Protein AF-A0AAW1XJV7-F1 (afdb_monomer_lite)

InterPro domains:
  IPR001353 Proteasome, subunit alpha/beta [PF00227] (10-208)
  IPR023333 Proteasome B-type subunit [PTHR32194] (48-214)
  IPR029055 Nucleophile aminohydrolases, N-terminal [G3DSA:3.60.20.10] (11-238)
  IPR029055 Nucleophile aminohydrolases, N-terminal [SSF56235] (8-215)

Secondary structure (DSSP, 8-state):
----EEEEE--EEEEEE-SSTTSS-EEEEEE--EEEEEE-TT--EEEEEEESS---EEEEETTTTEEEE-EE-HHHHHHHHHHHHHH--SSHHHHHHHHHHHHHHHHHHTTTSGGGGS-EEEEEEEEETTTEEEEEEEEEETTEEEEESS-SSEEEETTHHHHHHHHHHS--GGG--HHHHHHHHHHHHHHHHTT-TT--SEEEEEEEETTEEEEEEEEHHHHHHHH--TT-TTGGGEEEEEEEGGG----SHHHHHHHHHHH-TTGGGS----EEEEEEEETTEEEEEEE-SSHHHHHHHHH-STTTTS-----GGGGGGTTT-TTEEEPSS-TTEEEEE--HHHHHHHHTSPBPP----

Sequence (361 aa):
MMKLQQSLSGTTTIGFPFGQGNRQGIMLGVDARISNSYMDEDKNLYEEIKSDEEVKIFQLCSNPHIYCTLTGDVEEWHKMYKYMLQQAPKSVGEAFDVADNYLTAFRTNNRMSSRIEKAFGMLIAGYQKEKGFEILGISLERKNIIGSKLDRIKALGSGNSYTQRILLAGQNLDEMTQETAADLIFKALLRACLRDVYSGGNLTVIHIHEDGCILATYHVLEVYNKFYDPMDASERKTLFMLYSTNAGPIYGNNAVQTLISDVWPRVNGLGLTPFNHLIAKKACFYIHYIVFTTEQAATRAYVDVPTKNSNPHFPQSLAGIRSFLTNCVRESTRDHVYIGRSSKGLLEGLCNLENAPNLKY

pLDDT: mean 84.71, std 12.41, range [33.09, 97.81]

Structure (mmCIF, N/CA/C/O backbone):
data_AF-A0AAW1XJV7-F1
#
_entry.id   AF-A0AAW1XJV7-F1
#
loop_
_atom_site.group_PDB
_atom_site.id
_atom_site.type_symbol
_atom_site.label_atom_id
_atom_site.label_alt_id
_atom_site.label_comp_id
_atom_site.label_asym_id
_atom_site.label_entity_id
_atom_site.label_seq_id
_atom_site.pdbx_PDB_ins_code
_atom_site.Cartn_x
_atom_site.Cartn_y
_atom_site.Cartn_z
_atom_site.occupancy
_atom_site.B_iso_or_equiv
_atom_site.auth_seq_id
_atom_site.auth_comp_id
_atom_site.auth_asym_id
_atom_site.auth_atom_id
_atom_site.pdbx_PDB_model_num
ATOM 1 N N . MET A 1 1 ? 26.599 -14.043 6.815 1.00 51.22 1 MET A N 1
ATOM 2 C CA . MET A 1 1 ? 26.535 -12.594 7.081 1.00 51.22 1 MET A CA 1
ATOM 3 C C . MET A 1 1 ? 25.639 -12.388 8.291 1.00 51.22 1 MET A C 1
ATOM 5 O O . MET A 1 1 ? 24.481 -12.794 8.228 1.00 51.22 1 MET A O 1
ATOM 9 N N . MET A 1 2 ? 26.172 -11.898 9.411 1.00 45.66 2 MET A N 1
ATOM 10 C CA . MET A 1 2 ? 25.400 -11.704 10.642 1.00 45.66 2 MET A CA 1
ATOM 11 C C . MET A 1 2 ? 24.601 -10.391 10.548 1.00 45.66 2 MET A C 1
ATOM 13 O O . MET A 1 2 ? 25.161 -9.354 10.206 1.00 45.66 2 MET A O 1
ATOM 17 N N . LYS A 1 3 ? 23.283 -10.426 10.796 1.00 59.66 3 LYS A N 1
ATOM 18 C CA . LYS A 1 3 ? 22.411 -9.233 10.765 1.00 59.66 3 LYS A CA 1
ATOM 19 C C . LYS A 1 3 ? 22.435 -8.568 12.150 1.00 59.66 3 LYS A C 1
ATOM 21 O O . LYS A 1 3 ? 22.010 -9.194 13.117 1.00 59.66 3 LYS A O 1
ATOM 26 N N . LEU A 1 4 ? 22.936 -7.334 12.261 1.00 49.12 4 LEU A N 1
ATOM 27 C CA . LEU A 1 4 ? 23.177 -6.672 13.560 1.00 49.12 4 LEU A CA 1
ATOM 28 C C . LEU A 1 4 ? 21.973 -5.883 14.102 1.00 49.12 4 LEU A C 1
ATOM 30 O O . LEU A 1 4 ? 21.835 -5.719 15.312 1.00 49.12 4 LEU A O 1
ATOM 34 N N . GLN A 1 5 ? 21.085 -5.403 13.231 1.00 58.50 5 GLN A N 1
ATOM 35 C CA . GLN A 1 5 ? 19.874 -4.674 13.612 1.00 58.50 5 GLN A CA 1
ATOM 36 C C . GLN A 1 5 ? 18.807 -4.914 12.554 1.00 58.50 5 GLN A C 1
ATOM 38 O O . GLN A 1 5 ? 19.119 -4.804 11.377 1.00 58.50 5 GLN A O 1
ATOM 43 N N . GLN A 1 6 ? 17.580 -5.243 12.957 1.00 55.91 6 GLN A N 1
ATOM 44 C CA . GLN A 1 6 ? 16.486 -5.568 12.044 1.00 55.91 6 GLN A CA 1
ATOM 45 C C . GLN A 1 6 ? 15.256 -4.716 12.370 1.00 55.91 6 GLN A C 1
ATOM 47 O O . GLN A 1 6 ? 14.854 -4.608 13.530 1.00 55.91 6 GLN A O 1
ATOM 52 N N . SER A 1 7 ? 14.661 -4.111 11.347 1.00 64.81 7 SER A N 1
ATOM 53 C CA . SER A 1 7 ? 13.410 -3.365 11.452 1.00 64.81 7 SER A CA 1
ATOM 54 C C . SER A 1 7 ? 12.462 -3.827 10.359 1.00 64.81 7 SER A C 1
ATOM 56 O O . SER A 1 7 ? 12.819 -3.791 9.185 1.00 64.81 7 SER A O 1
ATOM 58 N N . LEU A 1 8 ? 11.254 -4.236 10.745 1.00 65.88 8 LEU A N 1
ATOM 59 C CA . LEU A 1 8 ? 10.178 -4.495 9.797 1.00 65.88 8 LEU A CA 1
ATOM 60 C C . LEU A 1 8 ? 9.341 -3.226 9.678 1.00 65.88 8 LEU A C 1
ATOM 62 O O . LEU A 1 8 ? 8.826 -2.743 10.683 1.00 65.88 8 LEU A O 1
ATOM 66 N N . SER A 1 9 ? 9.260 -2.659 8.482 1.00 67.31 9 SER A N 1
ATOM 67 C CA . SER A 1 9 ? 8.579 -1.390 8.235 1.00 67.31 9 SER A CA 1
ATOM 68 C C . SER A 1 9 ? 7.936 -1.366 6.851 1.00 67.31 9 SER A C 1
ATOM 70 O O . SER A 1 9 ? 8.149 -2.251 6.019 1.00 67.31 9 SER A O 1
ATOM 72 N N . GLY A 1 10 ? 7.129 -0.335 6.616 1.00 65.44 10 GLY A N 1
ATOM 73 C CA . GLY A 1 10 ? 6.437 -0.131 5.353 1.00 65.44 10 GLY A CA 1
ATOM 74 C C . GLY A 1 10 ? 4.971 -0.424 5.462 1.00 65.44 10 GLY A C 1
ATOM 75 O O . GLY A 1 10 ? 4.576 -1.567 5.669 1.00 65.44 10 GLY A O 1
ATOM 76 N N . THR A 1 11 ? 4.164 0.628 5.419 1.00 84.62 11 THR A N 1
ATOM 77 C CA . THR A 1 11 ? 2.713 0.509 5.385 1.00 84.62 11 THR A CA 1
ATOM 78 C C . THR A 1 11 ? 2.112 1.837 4.968 1.00 84.62 11 THR A C 1
ATOM 80 O O . THR A 1 11 ? 2.513 2.892 5.463 1.00 84.62 11 THR A O 1
ATOM 83 N N . THR A 1 12 ? 1.080 1.772 4.144 1.00 92.44 12 THR A N 1
ATOM 84 C CA . THR A 1 12 ? 0.121 2.853 3.968 1.00 92.44 12 THR A CA 1
ATOM 85 C C . THR A 1 12 ? -1.229 2.384 4.472 1.00 92.44 12 THR A C 1
ATOM 87 O O . THR A 1 12 ? -1.785 1.421 3.952 1.00 92.44 12 THR A O 1
ATOM 90 N N . THR A 1 13 ? -1.774 3.085 5.465 1.00 94.62 13 THR A N 1
ATOM 91 C CA . THR A 1 13 ? -3.173 2.921 5.877 1.00 94.62 13 THR A CA 1
ATOM 92 C C . THR A 1 13 ? -3.905 4.239 5.727 1.00 94.62 13 THR A C 1
ATOM 94 O O . THR A 1 13 ? -3.329 5.302 5.969 1.00 94.62 13 THR A O 1
ATOM 97 N N . ILE A 1 14 ? -5.166 4.170 5.329 1.00 95.38 14 ILE A N 1
ATOM 98 C CA . ILE A 1 14 ? -5.997 5.332 5.044 1.00 95.38 14 ILE A CA 1
ATOM 99 C C . ILE A 1 14 ? -7.451 5.030 5.383 1.00 95.38 14 ILE A C 1
ATOM 101 O O . ILE A 1 14 ? -7.895 3.890 5.271 1.00 95.38 14 ILE A O 1
ATOM 105 N N . GLY A 1 15 ? -8.202 6.052 5.772 1.00 94.38 15 GLY A N 1
ATOM 106 C CA . GLY A 1 15 ? -9.636 5.939 5.922 1.00 94.38 15 GLY A CA 1
ATOM 107 C C . GLY A 1 15 ? -10.364 7.269 5.973 1.00 94.38 15 GLY A C 1
ATOM 108 O O . GLY A 1 15 ? -9.792 8.292 6.352 1.00 94.38 15 GLY A O 1
ATOM 109 N N . PHE A 1 16 ? -11.631 7.246 5.577 1.00 93.00 16 PHE A N 1
ATOM 110 C CA . PHE A 1 16 ? -12.512 8.409 5.610 1.00 93.00 16 PHE A CA 1
ATOM 111 C C . PHE A 1 16 ? -13.988 7.981 5.640 1.00 93.00 16 PHE A C 1
ATOM 113 O O . PHE A 1 16 ? -14.341 6.963 5.033 1.00 93.00 16 PHE A O 1
ATOM 120 N N . PRO A 1 17 ? -14.859 8.738 6.329 1.00 92.50 17 PRO A N 1
ATOM 121 C CA . PRO A 1 17 ? -16.300 8.609 6.175 1.00 92.50 17 PRO A CA 1
ATOM 122 C C . PRO A 1 17 ? -16.733 9.246 4.850 1.00 92.50 17 PRO A C 1
ATOM 124 O O . PRO A 1 17 ? -16.101 10.201 4.388 1.00 92.50 17 PRO A O 1
ATOM 127 N N . PHE A 1 18 ? -17.823 8.766 4.264 1.00 91.56 18 PHE A N 1
ATOM 128 C CA . PHE A 1 18 ? -18.394 9.344 3.049 1.00 91.56 18 PHE A CA 1
ATOM 129 C C . PHE A 1 18 ? -19.923 9.422 3.129 1.00 91.56 18 PHE A C 1
ATOM 131 O O . PHE A 1 18 ? -20.536 8.714 3.916 1.00 91.56 18 PHE A O 1
ATOM 138 N N . GLY A 1 19 ? -20.508 10.303 2.321 1.00 87.00 19 GLY A N 1
ATOM 139 C CA . GLY A 1 19 ? -21.936 10.508 2.108 1.00 87.00 19 GLY A CA 1
ATOM 140 C C . GLY A 1 19 ? -22.745 11.323 3.114 1.00 87.00 19 GLY A C 1
ATOM 141 O O . GLY A 1 19 ? -22.238 11.768 4.142 1.00 87.00 19 GLY A O 1
ATOM 142 N N . GLN A 1 20 ? -24.024 11.556 2.777 1.00 68.88 20 GLN A N 1
ATOM 143 C CA . GLN A 1 20 ? -24.899 12.487 3.499 1.00 68.88 20 GLN A CA 1
ATOM 144 C C . GLN A 1 20 ? -25.609 11.821 4.686 1.00 68.88 20 GLN A C 1
ATOM 146 O O . GLN A 1 20 ? -26.376 10.867 4.537 1.00 68.88 20 GLN A O 1
ATOM 151 N N . GLY A 1 21 ? -25.444 12.406 5.876 1.00 60.25 21 GLY A N 1
ATOM 152 C CA . GLY A 1 21 ? -26.079 11.933 7.112 1.00 60.25 21 GLY A CA 1
ATOM 153 C C . GLY A 1 21 ? -25.562 10.561 7.569 1.00 60.25 21 GLY A C 1
ATOM 154 O O . GLY A 1 21 ? -24.522 10.096 7.123 1.00 60.25 21 GLY A O 1
ATOM 155 N N . ASN A 1 22 ? -26.303 9.869 8.444 1.00 51.38 22 ASN A N 1
ATOM 156 C CA . ASN A 1 22 ? -25.971 8.507 8.915 1.00 51.38 22 ASN A CA 1
ATOM 157 C C . ASN A 1 22 ? -26.094 7.417 7.826 1.00 51.38 22 ASN A C 1
ATOM 159 O O . ASN A 1 22 ? -26.234 6.238 8.142 1.00 51.38 22 ASN A O 1
ATOM 163 N N . ARG A 1 23 ? -26.096 7.788 6.544 1.00 64.56 23 ARG A N 1
ATOM 164 C CA . ARG A 1 23 ? -26.235 6.872 5.415 1.00 64.56 23 ARG A CA 1
ATOM 165 C C . ARG A 1 23 ? -25.159 7.148 4.388 1.00 64.56 23 ARG A C 1
ATOM 167 O O . ARG A 1 23 ? -25.441 7.701 3.332 1.00 64.56 23 ARG A O 1
ATOM 174 N N . GLN A 1 24 ? -23.953 6.719 4.745 1.00 75.06 24 GLN A N 1
ATOM 175 C CA . GLN A 1 24 ? -22.890 6.164 3.903 1.00 75.06 24 GLN A CA 1
ATOM 176 C C . GLN A 1 24 ? -21.652 6.007 4.799 1.00 75.06 24 GLN A C 1
ATOM 178 O O . GLN A 1 24 ? -21.483 6.695 5.804 1.00 75.06 24 GLN A O 1
ATOM 183 N N . GLY A 1 25 ? -20.913 4.941 4.539 1.00 92.62 25 GLY A N 1
ATOM 184 C CA . GLY A 1 25 ? -20.099 4.285 5.541 1.00 92.62 25 GLY A CA 1
ATOM 185 C C . GLY A 1 25 ? -18.728 4.905 5.773 1.00 92.62 25 GLY A C 1
ATOM 186 O O . GLY A 1 25 ? -18.474 6.089 5.556 1.00 92.62 25 GLY A O 1
ATOM 187 N N . ILE A 1 26 ? -17.800 4.049 6.185 1.00 95.12 26 ILE A N 1
ATOM 188 C CA . ILE A 1 26 ? -16.375 4.372 6.255 1.00 95.12 26 ILE A CA 1
ATOM 189 C C . ILE A 1 26 ? -15.640 3.481 5.268 1.00 95.12 26 ILE A C 1
ATOM 191 O O . ILE A 1 26 ? -15.817 2.263 5.279 1.00 95.12 26 ILE A O 1
ATOM 195 N N . MET A 1 27 ? -14.784 4.080 4.448 1.00 95.88 27 MET A N 1
ATOM 196 C CA . MET A 1 27 ? -13.777 3.333 3.706 1.00 95.88 27 MET A CA 1
ATOM 197 C C . MET A 1 27 ? -12.508 3.262 4.555 1.00 95.88 27 MET A C 1
ATOM 199 O O . MET A 1 27 ? -12.004 4.300 4.981 1.00 95.88 27 MET A O 1
ATOM 203 N N . LEU A 1 28 ? -11.987 2.058 4.795 1.00 97.00 28 LEU A N 1
ATOM 204 C CA . LEU A 1 28 ? -10.624 1.835 5.286 1.00 97.00 28 LEU A CA 1
ATOM 205 C C . LEU A 1 28 ? -9.828 1.092 4.218 1.00 97.00 28 LEU A C 1
ATOM 207 O O . LEU A 1 28 ? -10.348 0.189 3.574 1.00 97.00 28 LEU A O 1
ATOM 211 N N . GLY A 1 29 ? -8.563 1.449 4.049 1.00 97.25 29 GLY A N 1
ATOM 212 C CA . GLY A 1 29 ? -7.700 0.906 3.014 1.00 97.25 29 GLY A CA 1
ATOM 213 C C . GLY A 1 29 ? -6.285 0.704 3.523 1.00 97.25 29 GLY A C 1
ATOM 214 O O . GLY A 1 29 ? -5.765 1.541 4.264 1.00 97.25 29 GLY A O 1
ATOM 215 N N . VAL A 1 30 ? -5.664 -0.400 3.119 1.00 97.19 30 VAL A N 1
ATOM 216 C CA . VAL A 1 30 ? -4.275 -0.734 3.446 1.00 97.19 30 VAL A CA 1
ATOM 217 C C . VAL A 1 30 ? -3.554 -1.329 2.242 1.00 97.19 30 VAL A C 1
ATOM 219 O O . VAL A 1 30 ? -4.171 -1.981 1.396 1.00 97.1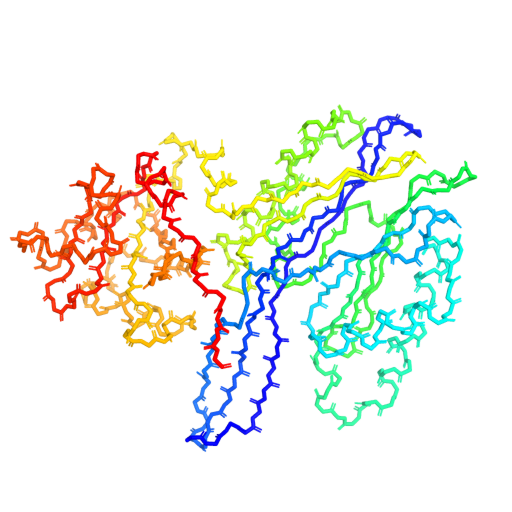9 30 VAL A O 1
ATOM 222 N N . ASP A 1 31 ? -2.242 -1.133 2.188 1.00 96.06 31 ASP A N 1
ATOM 223 C CA . ASP A 1 31 ? -1.348 -1.977 1.396 1.00 96.06 31 ASP A CA 1
ATOM 224 C C . ASP A 1 31 ? -0.952 -3.247 2.184 1.00 96.06 31 ASP A C 1
ATOM 226 O O . ASP A 1 31 ? -1.236 -3.362 3.378 1.00 96.06 31 ASP A O 1
ATOM 230 N N . ALA A 1 32 ? -0.251 -4.182 1.545 1.00 93.56 32 ALA A N 1
ATOM 231 C CA . ALA A 1 32 ? 0.121 -5.467 2.141 1.00 93.56 32 ALA A CA 1
ATOM 232 C C . ALA A 1 32 ? 1.640 -5.671 2.269 1.00 93.56 32 ALA A C 1
ATOM 234 O O . ALA A 1 32 ? 2.084 -6.687 2.808 1.00 93.56 32 ALA A O 1
ATOM 235 N N . ARG A 1 33 ? 2.457 -4.719 1.800 1.00 91.56 33 ARG A N 1
ATOM 236 C CA . ARG A 1 33 ? 3.912 -4.870 1.806 1.00 91.56 33 ARG A CA 1
ATOM 237 C C . ARG A 1 33 ? 4.471 -4.829 3.219 1.00 91.56 33 ARG A C 1
ATOM 239 O O . ARG A 1 33 ? 4.117 -3.955 4.004 1.00 91.56 33 ARG A O 1
ATOM 246 N N . ILE A 1 34 ? 5.391 -5.740 3.512 1.00 88.81 34 ILE A N 1
ATOM 247 C CA . ILE A 1 34 ? 6.275 -5.710 4.674 1.00 88.81 34 ILE A CA 1
ATOM 248 C C . ILE A 1 34 ? 7.702 -5.728 4.160 1.00 88.81 34 ILE A C 1
ATOM 250 O O . ILE A 1 34 ? 8.128 -6.673 3.491 1.00 88.81 34 ILE A O 1
ATOM 254 N N . SER A 1 35 ? 8.449 -4.689 4.508 1.00 85.44 35 SER A N 1
ATOM 255 C CA . SER A 1 35 ? 9.870 -4.582 4.206 1.00 85.44 35 SER A CA 1
ATOM 256 C C . SER A 1 35 ? 10.682 -4.915 5.439 1.00 85.44 35 SER A C 1
ATOM 258 O O . SER A 1 35 ? 10.254 -4.675 6.565 1.00 85.44 35 SER A O 1
ATOM 260 N N . ASN A 1 36 ? 11.868 -5.453 5.222 1.00 83.31 36 ASN A N 1
ATOM 261 C CA . ASN A 1 36 ? 12.846 -5.708 6.251 1.00 83.31 36 ASN A CA 1
ATOM 262 C C . ASN A 1 36 ? 14.105 -4.902 5.953 1.00 83.31 36 ASN A C 1
ATOM 264 O O . ASN A 1 36 ? 14.714 -5.090 4.904 1.00 83.31 36 ASN A O 1
ATOM 268 N N . SER A 1 37 ? 14.503 -4.046 6.885 1.00 79.56 37 SER A N 1
ATOM 269 C CA . SER A 1 37 ? 15.748 -3.287 6.807 1.00 79.56 37 SER A CA 1
ATOM 270 C C . SER A 1 37 ? 16.724 -3.823 7.846 1.00 79.56 37 SER A C 1
ATOM 272 O O . SER A 1 37 ? 16.363 -3.958 9.020 1.00 79.56 37 SER A O 1
ATOM 274 N N . TYR A 1 38 ? 17.954 -4.132 7.434 1.00 78.38 38 TYR A N 1
ATOM 275 C CA . TYR A 1 38 ? 18.999 -4.578 8.348 1.00 78.38 38 TYR A CA 1
ATOM 276 C C . TYR A 1 38 ? 20.384 -4.042 8.003 1.00 78.38 38 TYR A C 1
ATOM 278 O O . TYR A 1 38 ? 20.674 -3.754 6.847 1.00 78.38 38 TYR A O 1
ATOM 286 N N . MET A 1 39 ? 21.245 -3.922 9.014 1.00 80.12 39 MET A N 1
ATOM 287 C CA . MET A 1 39 ? 22.661 -3.596 8.820 1.00 80.12 39 MET A CA 1
ATOM 288 C C . MET A 1 39 ? 23.533 -4.848 8.911 1.00 80.12 39 MET A C 1
ATOM 290 O O . MET A 1 39 ? 23.292 -5.708 9.770 1.00 80.12 39 MET A O 1
ATOM 294 N N . ASP A 1 40 ? 24.532 -4.939 8.036 1.00 79.25 40 ASP A N 1
ATOM 295 C CA . ASP A 1 40 ? 25.619 -5.914 8.159 1.00 79.25 40 ASP A CA 1
ATOM 296 C C . ASP A 1 40 ? 26.721 -5.437 9.125 1.00 79.25 40 ASP A C 1
ATOM 298 O O . ASP A 1 40 ? 26.646 -4.354 9.713 1.00 79.25 40 ASP A O 1
ATOM 302 N N . GLU A 1 41 ? 27.743 -6.275 9.303 1.00 82.12 41 GLU A N 1
ATOM 303 C CA . GLU A 1 41 ? 28.925 -6.004 10.135 1.00 82.12 41 GLU A CA 1
ATOM 304 C C . GLU A 1 41 ? 29.714 -4.767 9.674 1.00 82.12 41 GLU A C 1
ATOM 306 O O . GLU A 1 41 ? 30.265 -4.040 10.504 1.00 82.12 41 GLU A O 1
ATOM 311 N N . ASP A 1 42 ? 29.677 -4.471 8.375 1.00 82.88 42 ASP A N 1
ATOM 312 C CA . ASP A 1 42 ? 30.325 -3.322 7.741 1.00 82.88 42 ASP A CA 1
ATOM 313 C C . ASP A 1 42 ? 29.456 -2.048 7.781 1.00 82.88 42 ASP A C 1
ATOM 315 O O . ASP A 1 42 ? 29.838 -1.007 7.245 1.00 82.88 42 ASP A O 1
ATOM 319 N N . LYS A 1 43 ? 28.301 -2.100 8.464 1.00 79.31 43 LYS A N 1
ATOM 320 C CA . LYS A 1 43 ? 27.303 -1.020 8.584 1.00 79.31 43 LYS A CA 1
ATOM 321 C C . LYS A 1 43 ? 26.650 -0.620 7.259 1.00 79.31 43 LYS A C 1
ATOM 323 O O . LYS A 1 43 ? 26.093 0.475 7.154 1.00 79.31 43 LYS A O 1
ATOM 328 N N . ASN A 1 44 ? 26.659 -1.500 6.266 1.00 78.94 44 ASN A N 1
ATOM 329 C CA . ASN A 1 44 ? 25.866 -1.317 5.062 1.00 78.94 44 ASN A CA 1
ATOM 330 C C . ASN A 1 44 ? 24.401 -1.640 5.366 1.00 78.94 44 ASN A C 1
ATOM 332 O O . ASN A 1 44 ? 24.086 -2.662 5.980 1.00 78.94 44 ASN A O 1
ATOM 336 N N . LEU A 1 45 ? 23.500 -0.761 4.927 1.00 77.25 45 LEU A N 1
ATOM 337 C CA . LEU A 1 45 ? 22.058 -0.952 5.041 1.00 77.25 45 LEU A CA 1
ATOM 338 C C . LEU A 1 45 ? 21.549 -1.799 3.871 1.00 77.25 45 LEU A C 1
ATOM 340 O O . LEU A 1 45 ? 21.713 -1.424 2.711 1.00 77.25 45 LEU A O 1
ATOM 344 N N . TYR A 1 46 ? 20.864 -2.889 4.191 1.00 76.19 46 TYR A N 1
ATOM 345 C CA . TYR A 1 46 ? 20.139 -3.725 3.244 1.00 76.19 46 TYR A CA 1
ATOM 346 C C . TYR A 1 46 ? 18.652 -3.622 3.506 1.00 76.19 46 TYR A C 1
ATOM 348 O O . TYR A 1 46 ? 18.209 -3.544 4.652 1.00 76.19 46 TYR A O 1
ATOM 356 N N . GLU A 1 47 ? 17.887 -3.666 2.427 1.00 78.00 47 GLU A N 1
ATOM 357 C CA . GLU A 1 47 ? 16.435 -3.643 2.460 1.00 78.00 47 GLU A CA 1
ATOM 358 C C . GLU A 1 47 ? 15.924 -4.761 1.559 1.00 78.00 47 GLU A C 1
ATOM 360 O O . GLU A 1 47 ? 16.369 -4.905 0.420 1.00 78.00 47 GLU A O 1
ATOM 365 N N . GLU A 1 48 ? 14.981 -5.546 2.059 1.00 78.56 48 GLU A N 1
ATOM 366 C CA . GLU A 1 48 ? 14.354 -6.643 1.327 1.00 78.56 48 GLU A CA 1
ATOM 367 C C . GLU A 1 48 ? 12.842 -6.644 1.561 1.00 78.56 48 GLU A C 1
ATOM 369 O O . GLU A 1 48 ? 12.362 -6.219 2.612 1.00 78.56 48 GLU A O 1
ATOM 374 N N . ILE A 1 49 ? 12.075 -7.148 0.596 1.00 82.69 49 ILE A N 1
ATOM 375 C CA . ILE A 1 49 ? 10.655 -7.427 0.823 1.00 82.69 49 ILE A CA 1
ATOM 376 C C . ILE A 1 49 ? 10.554 -8.755 1.543 1.00 82.69 49 ILE A C 1
ATOM 378 O O . ILE A 1 49 ? 11.074 -9.766 1.070 1.00 82.69 49 ILE A O 1
ATOM 382 N N . LYS A 1 50 ? 9.834 -8.751 2.659 1.00 83.75 50 LYS A N 1
ATOM 383 C CA . LYS A 1 50 ? 9.489 -9.958 3.400 1.00 83.75 50 LYS A CA 1
ATOM 384 C C . LYS A 1 50 ? 8.138 -10.524 2.968 1.00 83.75 50 LYS A C 1
ATOM 386 O O . LYS A 1 50 ? 7.999 -11.737 2.875 1.00 83.75 50 LYS A O 1
ATOM 391 N N . SER A 1 51 ? 7.159 -9.662 2.703 1.00 86.25 51 SER A N 1
ATOM 392 C CA . SER A 1 51 ? 5.813 -10.052 2.268 1.00 86.25 51 SER A CA 1
ATOM 393 C C . SER A 1 51 ? 5.192 -8.958 1.399 1.00 86.25 51 SER A C 1
ATOM 395 O O . SER A 1 51 ? 5.482 -7.785 1.612 1.00 86.25 51 SER A O 1
ATOM 397 N N . ASP A 1 52 ? 4.344 -9.342 0.446 1.00 88.25 52 ASP A N 1
ATOM 398 C CA . ASP A 1 52 ? 3.463 -8.455 -0.340 1.00 88.25 52 ASP A CA 1
ATOM 399 C C . ASP A 1 52 ? 1.974 -8.845 -0.149 1.00 88.25 52 ASP A C 1
ATOM 401 O O . ASP A 1 52 ? 1.095 -8.365 -0.867 1.00 88.25 52 ASP A O 1
ATOM 405 N N . GLU A 1 53 ? 1.680 -9.723 0.818 1.00 89.56 53 GLU A N 1
ATOM 406 C CA . GLU A 1 53 ? 0.349 -10.306 1.059 1.00 89.56 53 GLU A CA 1
ATOM 407 C C . GLU A 1 53 ? -0.093 -10.185 2.532 1.00 89.56 53 GLU A C 1
ATOM 409 O O . GLU A 1 53 ? -1.049 -10.834 2.953 1.00 89.56 53 GLU A O 1
ATOM 414 N N . GLU A 1 54 ? 0.593 -9.366 3.336 1.00 91.44 54 GLU A N 1
ATOM 415 C CA . GLU A 1 54 ? 0.294 -9.233 4.762 1.00 91.44 54 GLU A CA 1
ATOM 416 C C . GLU A 1 54 ? -1.095 -8.631 5.013 1.00 91.44 54 GLU A C 1
ATOM 418 O O . GLU A 1 54 ? -1.482 -7.617 4.425 1.00 91.44 54 GLU A O 1
ATOM 423 N N . VAL A 1 55 ? -1.835 -9.224 5.952 1.00 92.06 55 VAL A N 1
ATOM 424 C CA . VAL A 1 55 ? -3.138 -8.713 6.385 1.00 92.06 55 VAL A CA 1
ATOM 425 C C . VAL A 1 55 ? -2.930 -7.622 7.430 1.00 92.06 55 VAL A C 1
ATOM 427 O O . VAL A 1 55 ? -2.364 -7.869 8.493 1.00 92.06 55 VAL A O 1
ATOM 430 N N . LYS A 1 56 ? -3.428 -6.412 7.150 1.00 95.19 56 LYS A N 1
ATOM 431 C CA . LYS A 1 56 ? -3.287 -5.252 8.050 1.00 95.19 56 LYS A CA 1
ATOM 432 C C . LYS A 1 56 ? -4.611 -4.664 8.538 1.00 95.19 56 LYS A C 1
ATOM 434 O O . LYS A 1 56 ? -4.586 -3.629 9.194 1.00 95.19 56 LYS A O 1
ATOM 439 N N . ILE A 1 57 ? -5.750 -5.292 8.232 1.00 96.12 57 ILE A N 1
ATOM 440 C CA . ILE A 1 57 ? -7.081 -4.897 8.722 1.00 96.12 57 ILE A CA 1
ATOM 441 C C . ILE A 1 57 ? -7.642 -6.023 9.581 1.00 96.12 57 ILE A C 1
ATOM 443 O O . ILE A 1 57 ? -7.661 -7.176 9.158 1.00 96.12 57 ILE A O 1
ATOM 447 N N . PHE A 1 58 ? -8.124 -5.681 10.772 1.00 95.69 58 PHE A N 1
ATOM 448 C CA . PHE A 1 58 ? -8.622 -6.639 11.749 1.00 95.69 58 PHE A CA 1
ATOM 449 C C . PHE A 1 58 ? -9.927 -6.166 12.373 1.00 95.69 58 PHE A C 1
ATOM 451 O O . PHE A 1 58 ? -10.162 -4.970 12.527 1.00 95.69 58 PHE A O 1
ATOM 458 N N . GLN A 1 59 ? -10.764 -7.113 12.786 1.00 95.38 59 GLN A N 1
ATOM 459 C CA . GLN A 1 59 ? -11.940 -6.827 13.598 1.00 95.38 59 GLN A CA 1
ATOM 460 C C . GLN A 1 59 ? -11.549 -6.808 15.083 1.00 95.38 59 GLN A C 1
ATOM 462 O O . GLN A 1 59 ? -10.861 -7.713 15.562 1.00 95.38 59 GLN A O 1
ATOM 467 N N . LEU A 1 60 ? -11.974 -5.769 15.802 1.00 94.88 60 LEU A N 1
ATOM 468 C CA . LEU A 1 60 ? -11.796 -5.624 17.252 1.00 94.88 60 LEU A CA 1
ATOM 469 C C . LEU A 1 60 ? -13.040 -6.060 18.023 1.00 94.88 60 LEU A C 1
ATOM 471 O O . LEU A 1 60 ? -12.932 -6.662 19.087 1.00 94.88 60 LEU A O 1
ATOM 475 N N . CYS A 1 61 ? -14.219 -5.747 17.489 1.00 91.81 61 CYS A N 1
ATOM 476 C CA . CYS A 1 61 ? -15.492 -6.069 18.111 1.00 91.81 61 CYS A CA 1
ATOM 477 C C . CYS A 1 61 ? -16.511 -6.430 17.028 1.00 91.81 61 CYS A C 1
ATOM 479 O O . CYS A 1 61 ? -16.590 -5.775 15.986 1.00 91.81 61 CYS A O 1
ATOM 481 N N . SER A 1 62 ? -17.264 -7.507 17.253 1.00 86.31 62 SER A N 1
ATOM 482 C CA . SER A 1 62 ? -18.327 -7.943 16.345 1.00 86.31 62 SER A CA 1
ATOM 483 C C . SER A 1 62 ? -19.634 -7.200 16.583 1.00 86.31 62 SER A C 1
ATOM 485 O O . SER A 1 62 ? -20.387 -7.004 15.637 1.00 86.31 62 SER A O 1
ATOM 487 N N . ASN A 1 63 ? -19.885 -6.768 17.820 1.00 85.44 63 ASN A N 1
ATOM 488 C CA . ASN A 1 63 ? -21.031 -5.950 18.179 1.00 85.44 63 ASN A CA 1
ATOM 489 C C . ASN A 1 63 ? -20.629 -4.928 19.264 1.00 85.44 63 ASN A C 1
ATOM 491 O O . ASN A 1 63 ? -20.450 -5.323 20.425 1.00 85.44 63 ASN A O 1
ATOM 495 N N . PRO A 1 64 ? -20.477 -3.639 18.911 1.00 85.62 64 PRO A N 1
ATOM 496 C CA . PRO A 1 64 ? -20.673 -3.070 17.570 1.00 85.62 64 PRO A CA 1
ATOM 497 C C . PRO A 1 64 ? -19.542 -3.443 16.594 1.00 85.62 64 PRO A C 1
ATOM 499 O O . PRO A 1 64 ? -18.451 -3.802 17.028 1.00 85.62 64 PRO A O 1
ATOM 502 N N . HIS A 1 65 ? -19.793 -3.349 15.284 1.00 90.81 65 HIS A N 1
ATOM 503 C CA . HIS A 1 65 ? -18.831 -3.661 14.219 1.00 90.81 65 HIS A CA 1
ATOM 504 C C . HIS A 1 65 ? -17.648 -2.671 14.203 1.00 90.81 65 HIS A C 1
ATOM 506 O O . HIS A 1 65 ? -17.685 -1.654 13.510 1.00 90.81 65 HIS A O 1
ATOM 512 N N . ILE A 1 66 ? -16.600 -2.959 14.981 1.00 95.75 66 ILE A N 1
ATOM 513 C CA . ILE A 1 66 ? -15.391 -2.130 15.090 1.00 95.75 66 ILE A CA 1
ATOM 514 C C . ILE A 1 66 ? -14.221 -2.851 14.431 1.00 95.75 66 ILE A C 1
ATOM 516 O O . ILE A 1 66 ? -13.914 -3.999 14.764 1.00 95.75 66 ILE A O 1
ATOM 520 N N . TYR A 1 67 ? -13.525 -2.135 13.558 1.00 97.19 67 TYR A N 1
ATOM 521 C CA . TYR A 1 67 ? -12.351 -2.592 12.830 1.00 97.19 67 TYR A CA 1
ATOM 522 C C . TYR A 1 67 ? -11.162 -1.675 13.105 1.00 97.19 67 TYR A C 1
ATOM 524 O O . TYR A 1 67 ? -11.327 -0.499 13.439 1.00 97.19 67 TYR A O 1
ATOM 532 N N . CYS A 1 68 ? -9.955 -2.202 12.937 1.00 97.12 68 CYS A N 1
ATOM 533 C CA . CYS A 1 68 ? -8.734 -1.417 12.983 1.00 97.12 68 CYS A CA 1
ATOM 534 C C . CYS A 1 68 ? -7.760 -1.779 11.866 1.00 97.12 68 CYS A C 1
ATOM 536 O O . CYS A 1 68 ? -7.740 -2.914 11.389 1.00 97.12 68 CYS A O 1
ATOM 538 N N . THR A 1 69 ? -6.911 -0.824 11.498 1.00 96.88 69 THR A N 1
ATOM 539 C CA . THR A 1 69 ? -5.723 -1.064 10.672 1.00 96.88 69 THR A CA 1
ATOM 540 C C . THR A 1 69 ? -4.466 -1.103 11.539 1.00 96.88 69 THR A C 1
ATOM 542 O O . THR A 1 69 ? -4.468 -0.540 12.628 1.00 96.88 69 THR A O 1
ATOM 545 N N . LEU A 1 70 ? -3.382 -1.727 11.078 1.00 94.44 70 LEU A N 1
ATOM 546 C CA . LEU A 1 70 ? -2.079 -1.719 11.761 1.00 94.44 70 LEU A CA 1
ATOM 547 C C . LEU A 1 70 ? -0.996 -1.140 10.833 1.00 94.44 70 LEU A C 1
ATOM 549 O O . LEU A 1 70 ? -1.024 -1.389 9.630 1.00 94.44 70 LEU A O 1
ATOM 553 N N . THR A 1 71 ? -0.070 -0.333 11.368 1.00 92.31 71 THR A N 1
ATOM 554 C CA . THR A 1 71 ? 0.977 0.369 10.588 1.00 92.31 71 THR A CA 1
ATOM 555 C C . THR A 1 71 ? 2.230 0.673 11.405 1.00 92.31 71 THR A C 1
ATOM 557 O O . THR A 1 71 ? 2.122 0.873 12.612 1.00 92.31 71 THR A O 1
ATOM 560 N N . GLY A 1 72 ? 3.421 0.697 10.785 1.00 89.19 72 GLY A N 1
ATOM 561 C CA . GLY A 1 72 ? 4.743 0.786 11.438 1.00 89.19 72 GLY A CA 1
ATOM 562 C C . GLY A 1 72 ? 5.531 -0.522 11.717 1.00 89.19 72 GLY A C 1
ATOM 563 O O . GLY A 1 72 ? 5.833 -1.272 10.797 1.00 89.19 72 GLY A O 1
ATOM 564 N N . ASP A 1 73 ? 5.924 -0.769 12.972 1.00 89.12 73 ASP A N 1
ATOM 565 C CA . ASP A 1 73 ? 6.670 -1.972 13.398 1.00 89.12 73 ASP A CA 1
ATOM 566 C C . ASP A 1 73 ? 5.781 -3.208 13.642 1.00 89.12 73 ASP A C 1
ATOM 568 O O . ASP A 1 73 ? 4.981 -3.238 14.577 1.00 89.12 73 ASP A O 1
ATOM 572 N N . VAL A 1 74 ? 5.982 -4.259 12.840 1.00 89.19 74 VAL A N 1
ATOM 573 C CA . VAL A 1 74 ? 5.148 -5.482 12.825 1.00 89.19 74 VAL A CA 1
ATOM 574 C C . VAL A 1 74 ? 5.078 -6.202 14.176 1.00 89.19 74 VAL A C 1
ATOM 576 O O . VAL A 1 74 ? 4.031 -6.733 14.548 1.00 89.19 74 VAL A O 1
ATOM 579 N N . GLU A 1 75 ? 6.177 -6.235 14.931 1.00 88.88 75 GLU A N 1
ATOM 580 C CA . GLU A 1 75 ? 6.201 -6.922 16.224 1.00 88.88 75 GLU A CA 1
ATOM 581 C C . GLU A 1 75 ? 5.295 -6.204 17.233 1.00 88.88 75 GLU A C 1
ATOM 583 O O . GLU A 1 75 ? 4.508 -6.839 17.943 1.00 88.88 75 GLU A O 1
ATOM 588 N N . GLU A 1 76 ? 5.366 -4.873 17.271 1.00 91.06 76 GLU A N 1
ATOM 589 C CA . GLU A 1 76 ? 4.519 -4.064 18.144 1.00 91.06 76 GLU A CA 1
ATOM 590 C C . GLU A 1 76 ? 3.056 -4.025 17.695 1.00 91.06 76 GLU A C 1
ATOM 592 O O . GLU A 1 76 ? 2.174 -3.981 18.554 1.00 91.06 76 GLU A O 1
ATOM 597 N N . TRP A 1 77 ? 2.763 -4.140 16.395 1.00 89.12 77 TRP A N 1
ATOM 598 C CA . TRP A 1 77 ? 1.383 -4.267 15.904 1.00 89.12 77 TRP A CA 1
ATOM 599 C C . TRP A 1 77 ? 0.658 -5.449 16.525 1.00 89.12 77 TRP A C 1
ATOM 601 O O . TRP A 1 77 ? -0.448 -5.293 17.040 1.00 89.12 77 TRP A O 1
ATOM 611 N N . HIS A 1 78 ? 1.280 -6.632 16.491 1.00 91.38 78 HIS A N 1
ATOM 612 C CA . HIS A 1 78 ? 0.664 -7.849 17.010 1.00 91.38 78 HIS A CA 1
ATOM 613 C C . HIS A 1 78 ? 0.457 -7.774 18.523 1.00 91.38 78 HIS A C 1
ATOM 615 O O . HIS A 1 78 ? -0.577 -8.220 19.025 1.00 91.38 78 HIS A O 1
ATOM 621 N N . LYS A 1 79 ? 1.407 -7.182 19.257 1.00 95.44 79 LYS A N 1
ATOM 622 C CA . LYS A 1 79 ? 1.273 -6.972 20.706 1.00 95.44 79 LYS A CA 1
ATOM 623 C C . LYS A 1 79 ? 0.151 -5.989 21.027 1.00 95.44 79 LYS A C 1
ATOM 625 O O . LYS A 1 79 ? -0.682 -6.297 21.879 1.00 95.44 79 LYS A O 1
ATOM 630 N N . MET A 1 80 ? 0.093 -4.863 20.317 1.00 95.75 80 MET A N 1
ATOM 631 C CA . MET A 1 80 ? -0.961 -3.864 20.473 1.00 95.75 80 MET A CA 1
ATOM 632 C C . MET A 1 80 ? -2.329 -4.466 20.142 1.00 95.75 80 MET A C 1
ATOM 634 O O . MET A 1 80 ? -3.235 -4.391 20.962 1.00 95.75 80 MET A O 1
ATOM 638 N N . TYR A 1 81 ? -2.480 -5.153 19.007 1.00 96.31 81 TYR A N 1
ATOM 639 C CA . TYR A 1 81 ? -3.740 -5.800 18.631 1.00 96.31 81 TYR A CA 1
ATOM 640 C C . TYR A 1 81 ? -4.185 -6.855 19.655 1.00 96.31 81 TYR A C 1
ATOM 642 O O . TYR A 1 81 ? -5.338 -6.862 20.082 1.00 96.31 81 TYR A O 1
ATOM 650 N N . LYS A 1 82 ? -3.267 -7.706 20.133 1.00 97.38 82 LYS A N 1
ATOM 651 C CA . LYS A 1 82 ? -3.573 -8.688 21.183 1.00 97.38 82 LYS A CA 1
ATOM 652 C C . LYS A 1 82 ? -4.028 -8.017 22.480 1.00 97.38 82 LYS A C 1
ATOM 654 O O . LYS A 1 82 ? -4.973 -8.494 23.104 1.00 97.38 82 LYS A O 1
ATOM 659 N N . TYR A 1 83 ? -3.378 -6.924 22.877 1.00 97.50 83 TYR A N 1
ATOM 660 C CA . TYR A 1 83 ? -3.786 -6.136 24.037 1.00 97.50 83 TYR A CA 1
ATOM 661 C C . TYR A 1 83 ? -5.196 -5.556 23.852 1.00 97.50 83 TYR A C 1
ATOM 663 O O . TYR A 1 83 ? -6.028 -5.683 24.747 1.00 97.50 83 TYR A O 1
ATOM 671 N N . MET A 1 84 ? -5.504 -5.019 22.669 1.00 97.62 84 MET A N 1
ATOM 672 C CA . MET A 1 84 ? -6.836 -4.498 22.340 1.00 97.62 84 MET A CA 1
ATOM 673 C C . MET A 1 84 ? -7.922 -5.575 22.468 1.00 97.62 84 MET A C 1
ATOM 675 O O . MET A 1 84 ? -8.961 -5.327 23.076 1.00 97.62 84 MET A O 1
ATOM 679 N N . LEU A 1 85 ? -7.669 -6.791 21.969 1.00 96.56 85 LEU A N 1
ATOM 680 C CA . LEU A 1 85 ? -8.602 -7.916 22.108 1.00 96.56 85 LEU A CA 1
ATOM 681 C C . LEU A 1 85 ? -8.837 -8.314 23.572 1.00 96.56 85 LEU A C 1
ATOM 683 O O . LEU A 1 85 ? -9.949 -8.693 23.929 1.00 96.56 85 LEU A O 1
ATOM 687 N N . GLN A 1 86 ? -7.813 -8.219 24.425 1.00 97.00 86 GLN A N 1
ATOM 688 C CA . GLN A 1 86 ? -7.935 -8.513 25.858 1.00 97.00 86 GLN A CA 1
ATOM 689 C C . GLN A 1 86 ? -8.763 -7.466 26.606 1.00 97.00 86 GLN A C 1
ATOM 691 O O . GLN A 1 86 ? -9.480 -7.825 27.535 1.00 97.00 86 GLN A O 1
ATOM 696 N N . GLN A 1 87 ? -8.667 -6.191 26.213 1.00 97.25 87 GLN A N 1
ATOM 697 C CA . GLN A 1 87 ? -9.484 -5.123 26.800 1.00 97.25 87 GLN A CA 1
ATOM 698 C C . GLN A 1 87 ? -10.927 -5.126 26.267 1.00 97.25 87 GLN A C 1
ATOM 700 O O . GLN A 1 87 ? -11.820 -4.625 26.939 1.00 97.25 87 GLN A O 1
ATOM 705 N N . ALA A 1 88 ? -11.163 -5.725 25.093 1.00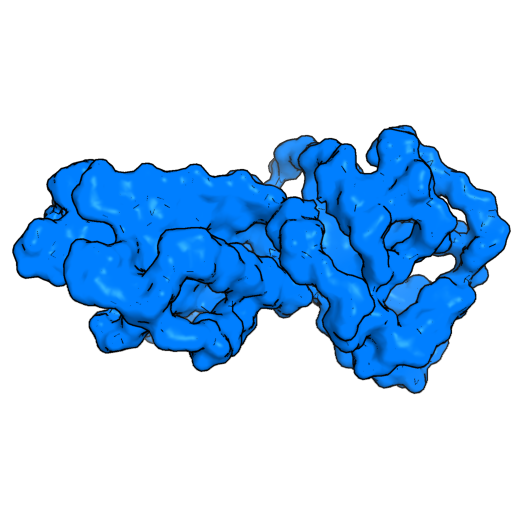 95.31 88 ALA A N 1
ATOM 706 C CA . ALA A 1 88 ? -12.483 -5.935 24.492 1.00 95.31 88 ALA A CA 1
ATOM 707 C C . ALA A 1 88 ? -13.357 -4.658 24.382 1.00 95.31 88 ALA A C 1
ATOM 709 O O . ALA A 1 88 ? -14.516 -4.678 24.822 1.00 95.31 88 ALA A O 1
ATOM 710 N N . PRO A 1 89 ? -12.843 -3.571 23.765 1.00 95.50 89 PRO A N 1
ATOM 711 C CA . PRO A 1 89 ? -13.534 -2.285 23.708 1.00 95.50 89 PRO A CA 1
ATOM 712 C C . PRO A 1 89 ? -14.895 -2.377 23.004 1.00 95.50 89 PRO A C 1
ATOM 714 O O . PRO A 1 89 ? -15.078 -3.131 22.042 1.00 95.50 89 PRO A O 1
ATOM 717 N N . LYS A 1 90 ? -15.860 -1.574 23.463 1.00 94.38 90 LYS A N 1
ATOM 718 C CA . LYS A 1 90 ? -17.255 -1.559 22.992 1.00 94.38 90 LYS A CA 1
ATOM 719 C C . LYS A 1 90 ? -17.620 -0.332 22.165 1.00 94.38 90 LYS A C 1
ATOM 721 O O . LYS A 1 90 ? -18.743 -0.236 21.681 1.00 94.38 90 LYS A O 1
ATOM 726 N N . SER A 1 91 ? -16.691 0.594 21.951 1.00 95.56 91 SER A N 1
ATOM 727 C CA . SER A 1 91 ? -16.866 1.717 21.023 1.00 95.56 91 SER A CA 1
ATOM 728 C C . SER A 1 91 ? -15.548 2.110 20.356 1.00 95.56 91 SER A C 1
ATOM 730 O O . SER A 1 91 ? -14.477 1.747 20.840 1.00 95.56 91 SER A O 1
ATOM 732 N N . VAL A 1 92 ? -15.618 2.858 19.249 1.00 95.81 92 VAL A N 1
ATOM 733 C CA . VAL A 1 92 ? -14.425 3.393 18.565 1.00 95.81 92 VAL A CA 1
ATOM 734 C C . VAL A 1 92 ? -13.645 4.328 19.498 1.00 95.81 92 VAL A C 1
ATOM 736 O O . VAL A 1 92 ? -12.433 4.175 19.628 1.00 95.81 92 VAL A O 1
ATOM 739 N N . GLY A 1 93 ? -14.330 5.218 20.224 1.00 95.31 93 GLY A N 1
ATOM 740 C CA . GLY A 1 93 ? -13.714 6.038 21.275 1.00 95.31 93 GLY A CA 1
ATOM 741 C C . GLY A 1 93 ? -13.024 5.236 22.389 1.00 95.31 93 GLY A C 1
ATOM 742 O O . GLY A 1 93 ? -11.887 5.535 22.731 1.00 95.31 93 GLY A O 1
ATOM 743 N N . GLU A 1 94 ? -13.659 4.184 22.913 1.00 96.19 94 GLU A N 1
ATOM 744 C CA . GLU A 1 94 ? -13.039 3.326 23.938 1.00 96.19 94 GLU A CA 1
ATOM 745 C C . GLU A 1 94 ? -11.817 2.580 23.387 1.00 96.19 94 GLU A C 1
ATOM 747 O O . GLU A 1 94 ? -10.777 2.524 24.036 1.00 96.19 94 GLU A O 1
ATOM 752 N N . ALA A 1 95 ? -11.907 2.055 22.163 1.00 97.12 95 ALA A N 1
ATOM 753 C CA . ALA A 1 95 ? -10.775 1.430 21.489 1.00 97.12 95 ALA A CA 1
ATOM 754 C C . ALA A 1 95 ? -9.610 2.422 21.308 1.00 97.12 95 ALA A C 1
ATOM 756 O O . ALA A 1 95 ? -8.456 2.056 21.521 1.00 97.12 95 ALA A O 1
ATOM 757 N N . PHE A 1 96 ? -9.895 3.684 20.975 1.00 96.81 96 PHE A N 1
ATOM 758 C CA . PHE A 1 96 ? -8.874 4.730 20.906 1.00 96.81 96 PHE A CA 1
ATOM 759 C C . PHE A 1 96 ? -8.191 4.954 22.257 1.00 96.81 96 PHE A C 1
ATOM 761 O O . PHE A 1 96 ? -6.964 4.993 22.312 1.00 96.81 96 PHE A O 1
ATOM 768 N N . ASP A 1 97 ? -8.958 5.059 23.342 1.00 97.00 97 ASP A N 1
ATOM 769 C CA . ASP A 1 97 ? -8.401 5.287 24.678 1.00 97.00 97 ASP A CA 1
ATOM 770 C C . ASP A 1 97 ? -7.567 4.071 25.151 1.00 97.00 97 ASP A C 1
ATOM 772 O O . ASP A 1 97 ? -6.510 4.230 25.764 1.00 97.00 97 ASP A O 1
ATOM 776 N N . VAL A 1 98 ? -7.970 2.841 24.799 1.00 97.81 98 VAL A N 1
ATOM 777 C CA . VAL A 1 98 ? -7.166 1.624 25.031 1.00 97.81 98 VAL A CA 1
ATOM 778 C C . VAL A 1 98 ? -5.841 1.671 24.261 1.00 97.81 98 VAL A C 1
ATOM 780 O O . VAL A 1 98 ? -4.789 1.359 24.828 1.00 97.81 98 VAL A O 1
ATOM 783 N N . ALA A 1 99 ? -5.868 2.073 22.989 1.00 97.38 99 ALA A N 1
ATOM 784 C CA . ALA A 1 99 ? -4.662 2.207 22.178 1.00 97.38 99 ALA A CA 1
ATOM 785 C C . ALA A 1 99 ? -3.726 3.302 22.726 1.00 97.38 99 ALA A C 1
ATOM 787 O O . ALA A 1 99 ? -2.518 3.081 22.821 1.00 97.38 99 ALA A O 1
ATOM 788 N N . ASP A 1 100 ? -4.265 4.445 23.159 1.00 97.06 100 ASP A N 1
ATOM 789 C CA . ASP A 1 100 ? -3.490 5.529 23.780 1.00 97.06 100 ASP A CA 1
ATOM 790 C C . ASP A 1 100 ? -2.798 5.078 25.075 1.00 97.06 100 ASP A C 1
ATOM 792 O O . ASP A 1 100 ? -1.603 5.322 25.277 1.00 97.06 100 ASP A O 1
ATOM 796 N N . ASN A 1 101 ? -3.506 4.318 25.915 1.00 97.06 101 ASN A N 1
ATOM 797 C CA . ASN A 1 101 ? -2.935 3.716 27.118 1.00 97.06 101 ASN A CA 1
ATOM 798 C C . ASN A 1 101 ? -1.780 2.758 26.785 1.00 97.06 101 ASN A C 1
ATOM 800 O O . ASN A 1 101 ? -0.723 2.823 27.424 1.00 97.06 101 ASN A O 1
ATOM 804 N N . TYR A 1 102 ? -1.939 1.909 25.762 1.00 97.44 102 TYR A N 1
ATOM 805 C CA . TYR A 1 102 ? -0.872 1.017 25.299 1.00 97.44 102 TYR A CA 1
ATOM 806 C C . TYR A 1 102 ? 0.361 1.806 24.841 1.00 97.44 102 TYR A C 1
ATOM 808 O O . TYR A 1 102 ? 1.478 1.528 25.286 1.00 97.44 102 TYR A O 1
ATOM 816 N N . LEU A 1 103 ? 0.175 2.821 23.990 1.00 96.00 103 LEU A N 1
ATOM 817 C CA . LEU A 1 103 ? 1.273 3.642 23.474 1.00 96.00 103 LEU A CA 1
ATOM 818 C C . LEU A 1 103 ? 1.957 4.448 24.584 1.00 96.00 103 LEU A C 1
ATOM 820 O O . LEU A 1 103 ? 3.185 4.553 24.606 1.00 96.00 103 LEU A O 1
ATOM 824 N N . THR A 1 104 ? 1.194 4.966 25.547 1.00 95.69 104 THR A N 1
ATOM 825 C CA . THR A 1 104 ? 1.724 5.687 26.710 1.00 95.69 104 THR A CA 1
ATOM 826 C C . THR A 1 104 ? 2.569 4.776 27.598 1.00 95.69 104 THR A C 1
ATOM 828 O O . THR A 1 104 ? 3.679 5.160 27.992 1.00 95.69 104 THR A O 1
ATOM 831 N N . ALA A 1 105 ? 2.104 3.553 27.862 1.00 95.56 105 ALA A N 1
ATOM 832 C CA . ALA A 1 105 ? 2.868 2.551 28.598 1.00 95.56 105 ALA A CA 1
ATOM 833 C C . ALA A 1 105 ? 4.136 2.141 27.831 1.00 95.56 105 ALA A C 1
ATOM 835 O O . ALA A 1 105 ? 5.229 2.130 28.404 1.00 95.56 105 ALA A O 1
ATOM 836 N N . PHE A 1 106 ? 4.027 1.885 26.523 1.00 94.94 106 PHE A N 1
ATOM 837 C CA . PHE A 1 106 ? 5.168 1.552 25.669 1.00 94.94 106 PHE A CA 1
ATOM 838 C C . PHE A 1 106 ? 6.225 2.661 25.689 1.00 94.94 106 PHE A C 1
ATOM 840 O O . PHE A 1 106 ? 7.402 2.389 25.938 1.00 94.94 106 PHE A O 1
ATOM 847 N N . ARG A 1 107 ? 5.812 3.918 25.488 1.00 94.00 107 ARG A N 1
ATOM 848 C CA . ARG A 1 107 ? 6.690 5.094 25.522 1.00 94.00 107 ARG A CA 1
ATOM 849 C C . ARG A 1 107 ? 7.404 5.226 26.866 1.00 94.00 107 ARG A C 1
ATOM 851 O O . ARG A 1 107 ? 8.602 5.493 26.902 1.00 94.00 107 ARG A O 1
ATOM 858 N N . THR A 1 108 ? 6.683 5.019 27.965 1.00 92.56 108 THR A N 1
ATOM 859 C CA . THR A 1 108 ? 7.232 5.141 29.323 1.00 92.56 108 THR A CA 1
ATOM 860 C C . THR A 1 108 ? 8.262 4.048 29.606 1.00 92.56 108 THR A C 1
ATOM 862 O O . THR A 1 108 ? 9.376 4.350 30.035 1.00 92.56 108 THR A O 1
ATOM 865 N N . ASN A 1 109 ? 7.943 2.798 29.266 1.00 92.75 109 ASN A N 1
ATOM 866 C CA . ASN A 1 109 ? 8.811 1.643 29.508 1.00 92.75 109 ASN A CA 1
ATOM 867 C C . ASN A 1 109 ? 10.050 1.609 28.600 1.00 92.75 109 ASN A C 1
ATOM 869 O O . ASN A 1 109 ? 11.053 0.994 28.951 1.00 92.75 109 ASN A O 1
ATOM 873 N N . ASN A 1 110 ? 10.005 2.273 27.441 1.00 90.88 110 ASN A N 1
ATOM 874 C CA . ASN A 1 110 ? 11.087 2.263 26.453 1.00 90.88 110 ASN A CA 1
ATOM 875 C C . ASN A 1 110 ? 11.802 3.617 26.318 1.00 90.88 110 ASN A C 1
ATOM 877 O O . ASN A 1 110 ? 12.535 3.812 25.354 1.00 90.88 110 ASN A O 1
ATOM 881 N N . ARG A 1 111 ? 11.647 4.548 27.271 1.00 86.25 111 ARG A N 1
ATOM 882 C CA . ARG A 1 111 ? 12.184 5.924 27.176 1.00 86.25 111 ARG A CA 1
ATOM 883 C C . ARG A 1 111 ? 13.681 6.007 26.847 1.00 86.25 111 ARG A C 1
ATOM 885 O O . ARG A 1 111 ? 14.093 6.928 26.148 1.00 86.25 111 ARG A O 1
ATOM 892 N N . MET A 1 112 ? 14.471 5.051 27.340 1.00 86.50 112 MET A N 1
ATOM 893 C CA . MET A 1 112 ? 15.924 4.966 27.121 1.00 86.50 112 MET A CA 1
ATOM 894 C C . MET A 1 112 ? 16.326 3.953 26.034 1.00 86.50 112 MET A C 1
ATOM 896 O O . MET A 1 112 ? 17.511 3.766 25.780 1.00 86.50 112 MET A O 1
ATOM 900 N N . SER A 1 113 ? 15.364 3.269 25.411 1.00 85.12 113 SER A N 1
ATOM 901 C CA . SER A 1 113 ? 15.605 2.248 24.388 1.00 85.12 113 SER A CA 1
ATOM 902 C C . SER A 1 113 ? 15.466 2.843 22.991 1.00 85.12 113 SER A C 1
ATOM 904 O O . SER A 1 113 ? 14.564 3.638 22.757 1.00 85.12 113 SER A O 1
ATOM 906 N N . SER A 1 114 ? 16.263 2.384 22.022 1.00 81.44 114 SER A N 1
ATOM 907 C CA . SER A 1 114 ? 16.067 2.710 20.598 1.00 81.44 114 SER A CA 1
ATOM 908 C C . SER A 1 114 ? 14.700 2.262 20.060 1.00 81.44 114 SER A C 1
ATOM 910 O O . SER A 1 114 ? 14.223 2.790 19.058 1.00 81.44 114 SER A O 1
ATOM 912 N N . ARG A 1 115 ? 14.009 1.341 20.751 1.00 78.50 115 ARG A N 1
ATOM 913 C CA . ARG A 1 115 ? 12.654 0.891 20.392 1.00 78.50 115 ARG A CA 1
ATOM 914 C C . ARG A 1 115 ? 11.621 2.014 20.372 1.00 78.50 115 ARG A C 1
ATOM 916 O O . ARG A 1 115 ? 10.666 1.913 19.616 1.00 78.50 115 ARG A O 1
ATOM 923 N N . ILE A 1 116 ? 11.802 3.079 21.152 1.00 83.31 116 ILE A N 1
ATOM 924 C CA . ILE A 1 116 ? 10.882 4.231 21.169 1.00 83.31 116 ILE A CA 1
ATOM 925 C C . ILE A 1 116 ? 10.907 5.046 19.863 1.00 83.31 116 ILE A C 1
ATOM 927 O O . ILE A 1 116 ? 10.038 5.884 19.627 1.00 83.31 116 ILE A O 1
ATOM 931 N N . GLU A 1 117 ? 11.924 4.836 19.025 1.00 81.06 117 GLU A N 1
ATOM 932 C CA . GLU A 1 117 ? 12.060 5.498 17.725 1.00 81.06 117 GLU A CA 1
ATOM 933 C C . GLU A 1 117 ? 11.305 4.755 16.621 1.00 81.06 117 GLU A C 1
ATOM 935 O O . GLU A 1 117 ? 11.052 5.330 15.561 1.00 81.06 117 GLU A O 1
ATOM 940 N N . LYS A 1 118 ? 10.889 3.508 16.886 1.00 82.31 118 LYS A N 1
ATOM 941 C CA . LYS A 1 118 ? 10.023 2.744 15.994 1.00 82.31 118 LYS A CA 1
ATOM 942 C C . LYS A 1 118 ? 8.657 3.416 15.927 1.00 82.31 118 LYS A C 1
ATOM 944 O O . LYS A 1 118 ? 8.018 3.644 16.954 1.00 82.31 118 LYS A O 1
ATOM 949 N N . ALA A 1 119 ? 8.215 3.716 14.712 1.00 88.19 119 ALA A N 1
ATOM 950 C CA . ALA A 1 119 ? 6.867 4.202 14.491 1.00 88.19 119 ALA A CA 1
ATOM 951 C C . ALA A 1 119 ? 5.898 3.022 14.457 1.00 88.19 119 ALA A C 1
ATOM 953 O O . ALA A 1 119 ? 6.201 2.025 13.803 1.00 88.19 119 ALA A O 1
ATOM 954 N N . PHE A 1 120 ? 4.755 3.125 15.133 1.00 93.25 120 PHE A N 1
ATOM 955 C CA . PHE A 1 120 ? 3.628 2.215 14.936 1.00 93.25 120 PHE A CA 1
ATOM 956 C C . PHE A 1 120 ? 2.307 2.808 15.419 1.00 93.25 120 PHE A C 1
ATOM 958 O O . PHE A 1 120 ? 2.295 3.698 16.262 1.00 93.25 120 PHE A O 1
ATOM 965 N N . GLY A 1 121 ? 1.189 2.335 14.879 1.00 94.38 121 GLY A N 1
ATOM 966 C CA . GLY A 1 121 ? -0.128 2.875 15.193 1.00 94.38 121 GLY A CA 1
ATOM 967 C C . GLY A 1 121 ? -1.270 2.090 14.571 1.00 94.38 121 GLY A C 1
ATOM 968 O O . GLY A 1 121 ? -1.072 1.005 14.019 1.00 94.38 121 GLY A O 1
ATOM 969 N N . MET A 1 122 ? -2.465 2.664 14.664 1.00 95.75 122 MET A N 1
ATOM 970 C CA . MET A 1 122 ? -3.684 2.114 14.089 1.00 95.75 122 MET A CA 1
ATOM 971 C C . MET A 1 122 ? -4.699 3.191 13.717 1.00 95.75 122 MET A C 1
ATOM 973 O O . MET A 1 122 ? -4.818 4.222 14.384 1.00 95.75 122 MET A O 1
ATOM 977 N N . LEU A 1 123 ? -5.469 2.916 12.665 1.00 96.75 123 LEU A N 1
ATOM 978 C CA . LEU A 1 123 ? -6.782 3.526 12.472 1.00 96.75 123 LEU A CA 1
ATOM 979 C C . LEU A 1 123 ? -7.829 2.635 13.126 1.00 96.75 123 LEU A C 1
ATOM 981 O O . LEU A 1 123 ? -7.692 1.418 13.102 1.00 96.75 123 LEU A O 1
ATOM 985 N N . ILE A 1 124 ? -8.870 3.233 13.687 1.00 97.25 124 ILE A N 1
ATOM 986 C CA . ILE A 1 124 ? -9.977 2.550 14.350 1.00 97.25 124 ILE A CA 1
ATOM 987 C C . ILE A 1 124 ? -11.255 3.126 13.761 1.00 97.25 124 ILE A C 1
ATOM 989 O O . ILE A 1 124 ? -11.445 4.339 13.792 1.00 97.25 124 ILE A O 1
ATOM 993 N N . ALA A 1 125 ? -12.120 2.276 13.223 1.00 96.31 125 ALA A N 1
ATOM 994 C CA . ALA A 1 125 ? -13.366 2.705 12.611 1.00 96.31 125 ALA A CA 1
ATOM 995 C C . ALA A 1 125 ? -14.509 1.750 12.930 1.00 96.31 125 ALA A C 1
ATOM 997 O O . ALA A 1 125 ? -14.303 0.553 13.130 1.00 96.31 125 ALA A O 1
ATOM 998 N N . GLY A 1 126 ? -15.727 2.271 12.950 1.00 95.31 126 GLY A N 1
ATOM 999 C CA . GLY A 1 126 ? -16.907 1.461 13.196 1.00 95.31 126 GLY A CA 1
ATOM 1000 C C . GLY A 1 126 ? -18.194 2.259 13.119 1.00 95.31 126 GLY A C 1
ATOM 1001 O O . GLY A 1 126 ? -18.186 3.476 12.928 1.00 95.31 126 GLY A O 1
ATOM 1002 N N . TYR A 1 127 ? -19.295 1.540 13.293 1.00 92.69 127 TYR A N 1
ATOM 1003 C CA . TYR A 1 127 ? -20.634 2.099 13.393 1.00 92.69 127 TYR A CA 1
ATOM 1004 C C . TYR A 1 127 ? -21.243 1.734 14.746 1.00 92.69 127 TYR A C 1
ATOM 1006 O O . TYR A 1 127 ? -21.255 0.563 15.130 1.00 92.69 127 TYR A O 1
ATOM 1014 N N . GLN A 1 128 ? -21.756 2.729 15.466 1.00 90.69 128 GLN A N 1
ATOM 1015 C CA . GLN A 1 128 ? -22.621 2.521 16.627 1.00 90.69 128 GLN A CA 1
ATOM 1016 C C . GLN A 1 128 ? -23.924 3.286 16.424 1.00 90.69 128 GLN A C 1
ATOM 1018 O O . GLN A 1 128 ? -23.895 4.453 16.047 1.00 90.69 128 GLN A O 1
ATOM 1023 N N . LYS A 1 129 ? -25.069 2.667 16.726 1.00 87.69 129 LYS A N 1
ATOM 1024 C CA . LYS A 1 129 ? -26.397 3.248 16.469 1.00 87.69 129 LYS A CA 1
ATOM 1025 C C . LYS A 1 129 ? -26.572 4.644 17.080 1.00 87.69 129 LYS A C 1
ATOM 1027 O O . LYS A 1 129 ? -27.180 5.513 16.465 1.00 87.69 129 LYS A O 1
ATOM 1032 N N . GLU A 1 130 ? -26.028 4.863 18.275 1.00 87.44 130 GLU A N 1
ATOM 1033 C CA . GLU A 1 130 ? -26.143 6.122 19.015 1.00 87.44 130 GLU A CA 1
ATOM 1034 C C . GLU A 1 130 ? -25.157 7.200 18.539 1.00 87.44 130 GLU A C 1
ATOM 1036 O O . GLU A 1 130 ? -25.423 8.385 18.727 1.00 87.44 130 GLU A O 1
ATOM 1041 N N . LYS A 1 131 ? -24.019 6.808 17.948 1.00 87.06 131 LYS A N 1
ATOM 1042 C CA . LYS A 1 131 ? -22.927 7.723 17.558 1.00 87.06 131 LYS A CA 1
ATOM 1043 C C . LYS A 1 131 ? -22.781 7.911 16.045 1.00 87.06 131 LYS A C 1
ATOM 1045 O O . LYS A 1 131 ? -22.141 8.864 15.617 1.00 87.06 131 LYS A O 1
ATOM 1050 N N . GLY A 1 132 ? -23.377 7.031 15.246 1.00 89.81 132 GLY A N 1
ATOM 1051 C CA . GLY A 1 132 ? -23.152 6.944 13.809 1.00 89.81 132 GLY A CA 1
ATOM 1052 C C . GLY A 1 132 ? -21.799 6.317 13.468 1.00 89.81 132 GLY A C 1
ATOM 1053 O O . GLY A 1 132 ? -21.262 5.493 14.212 1.00 89.81 132 GLY A O 1
ATOM 1054 N N . PHE A 1 133 ? -21.272 6.693 12.305 1.00 91.44 133 PHE A N 1
ATOM 1055 C CA . PHE A 1 133 ? -19.955 6.282 11.830 1.00 91.44 133 PHE A CA 1
ATOM 1056 C C . PHE A 1 133 ? -18.858 7.121 12.491 1.00 91.44 133 PHE A C 1
ATOM 1058 O O . PHE A 1 133 ? -18.866 8.347 12.398 1.00 91.44 133 PHE A O 1
ATOM 1065 N N . GLU A 1 134 ? -17.884 6.462 13.115 1.00 92.56 134 GLU A N 1
ATOM 1066 C CA . GLU A 1 134 ? -16.738 7.114 13.752 1.00 92.56 134 GLU A CA 1
ATOM 1067 C C . GLU A 1 134 ? -15.430 6.507 13.229 1.00 92.56 134 GLU A C 1
ATOM 1069 O O . GLU A 1 134 ? -15.300 5.285 13.133 1.00 92.56 134 GLU A O 1
ATOM 1074 N N . ILE A 1 135 ? -14.454 7.362 12.906 1.00 94.19 135 ILE A N 1
ATOM 1075 C CA . ILE A 1 135 ? -13.079 6.966 12.584 1.00 94.19 135 ILE A CA 1
ATOM 1076 C C . ILE A 1 135 ? -12.088 7.808 13.385 1.00 94.19 135 ILE A C 1
ATOM 1078 O O . ILE A 1 135 ? -12.108 9.037 13.345 1.00 94.19 135 ILE A O 1
ATOM 1082 N N . LEU A 1 136 ? -11.179 7.135 14.079 1.00 95.75 136 LEU A N 1
ATOM 1083 C CA . LEU A 1 136 ? -10.101 7.732 14.856 1.00 95.75 136 LEU A CA 1
ATOM 1084 C C . LEU A 1 136 ? -8.763 7.121 14.430 1.00 95.75 136 LEU A C 1
ATOM 1086 O O . LEU A 1 136 ? -8.707 6.014 13.902 1.00 95.75 136 LEU A O 1
ATOM 1090 N N . GLY A 1 137 ? -7.671 7.849 14.638 1.00 95.12 137 GLY A N 1
ATOM 1091 C CA . GLY A 1 137 ? -6.330 7.370 14.312 1.00 95.12 137 GLY A CA 1
ATOM 1092 C C . GLY A 1 137 ? -5.337 7.783 15.380 1.00 95.12 137 GLY A C 1
ATOM 1093 O O . GLY A 1 137 ? -5.393 8.922 15.853 1.00 95.12 137 GLY A O 1
ATOM 1094 N N . ILE A 1 138 ? -4.451 6.859 15.746 1.00 95.69 138 ILE A N 1
ATOM 1095 C CA . ILE A 1 138 ? -3.407 7.078 16.743 1.00 95.69 138 ILE A CA 1
ATOM 1096 C C . ILE A 1 138 ? -2.116 6.353 16.354 1.00 95.69 138 ILE A C 1
ATOM 1098 O O . ILE A 1 138 ? -2.144 5.207 15.903 1.00 95.69 138 ILE A O 1
ATOM 1102 N N . SER A 1 139 ? -0.976 7.013 16.521 1.00 94.25 139 SER A N 1
ATOM 1103 C CA . SER A 1 139 ? 0.351 6.454 16.269 1.00 94.25 139 SER A CA 1
ATOM 1104 C C . SER A 1 139 ? 1.374 6.963 17.280 1.00 94.25 139 SER A C 1
ATOM 1106 O O . SER A 1 139 ? 1.242 8.041 17.851 1.00 94.25 139 SER A O 1
ATOM 1108 N N . LEU A 1 140 ? 2.424 6.179 17.499 1.00 93.19 140 LEU A N 1
ATOM 1109 C CA . LEU A 1 140 ? 3.689 6.645 18.040 1.00 93.19 140 LEU A CA 1
ATOM 1110 C C . LEU A 1 140 ? 4.607 6.973 16.863 1.00 93.19 140 LEU A C 1
ATOM 1112 O O . LEU A 1 140 ? 4.882 6.110 16.034 1.00 93.19 140 LEU A O 1
ATOM 1116 N N . GLU A 1 141 ? 5.117 8.197 16.811 1.00 88.50 141 GLU A N 1
ATOM 1117 C CA . GLU A 1 141 ? 6.076 8.659 15.810 1.00 88.50 141 GLU A CA 1
ATOM 1118 C C . GLU A 1 141 ? 7.181 9.458 16.497 1.00 88.50 141 GLU A C 1
ATOM 1120 O O . GLU A 1 141 ? 6.922 10.461 17.164 1.00 88.50 141 GLU A O 1
ATOM 1125 N N . ARG A 1 142 ? 8.440 9.023 16.347 1.00 83.25 142 ARG A N 1
ATOM 1126 C CA . ARG A 1 142 ? 9.620 9.716 16.903 1.00 83.25 142 ARG A CA 1
ATOM 1127 C C . ARG A 1 142 ? 9.421 10.152 18.365 1.00 83.25 142 ARG A C 1
ATOM 1129 O O . ARG A 1 142 ? 9.666 11.305 18.712 1.00 83.25 142 ARG A O 1
ATOM 1136 N N . LYS A 1 143 ? 9.003 9.214 19.227 1.00 85.81 143 LYS A N 1
ATOM 1137 C CA . LYS A 1 143 ? 8.742 9.404 20.675 1.00 85.81 143 LYS A CA 1
ATOM 1138 C C . LYS A 1 143 ? 7.457 10.165 21.029 1.00 85.81 143 LYS A C 1
ATOM 1140 O O . LYS A 1 143 ? 7.109 10.225 22.210 1.00 85.81 143 LYS A O 1
ATOM 1145 N N . ASN A 1 144 ? 6.734 10.699 20.050 1.00 89.56 144 ASN A N 1
ATOM 1146 C CA . ASN A 1 144 ? 5.486 11.422 20.268 1.00 89.56 144 ASN A CA 1
ATOM 1147 C C . ASN A 1 144 ? 4.293 10.538 19.941 1.00 89.56 144 ASN A C 1
ATOM 1149 O O . ASN A 1 144 ? 4.292 9.848 18.928 1.00 89.56 144 ASN A O 1
ATOM 1153 N N . ILE A 1 145 ? 3.279 10.578 20.798 1.00 91.56 145 ILE A N 1
ATOM 1154 C CA . ILE A 1 145 ? 1.983 9.986 20.480 1.00 91.56 145 ILE A CA 1
ATOM 1155 C C . ILE A 1 145 ? 1.208 11.049 19.714 1.00 91.56 145 ILE A C 1
ATOM 1157 O O . ILE A 1 145 ? 1.034 12.167 20.202 1.00 91.56 145 ILE A O 1
ATOM 1161 N N . ILE A 1 146 ? 0.806 10.708 18.500 1.00 89.56 146 ILE A N 1
ATOM 1162 C CA . ILE A 1 146 ? 0.046 11.555 17.598 1.00 89.56 146 ILE A CA 1
ATOM 1163 C C . ILE A 1 146 ? -1.321 10.906 17.455 1.00 89.56 146 ILE A C 1
ATOM 1165 O O . ILE A 1 146 ? -1.449 9.779 16.988 1.00 89.56 146 ILE A O 1
ATOM 1169 N N . GLY A 1 147 ? -2.354 11.622 17.873 1.00 81.44 147 GLY A N 1
ATOM 1170 C CA . GLY A 1 147 ? -3.734 11.202 17.715 1.00 81.44 147 GLY A CA 1
ATOM 1171 C C . GLY A 1 147 ? -4.580 12.400 17.340 1.00 81.44 147 GLY A C 1
ATOM 1172 O O . GLY A 1 147 ? -4.365 13.504 17.839 1.00 81.44 147 GLY A O 1
ATOM 1173 N N . SER A 1 148 ? -5.546 12.193 16.455 1.00 72.12 148 SER A N 1
ATOM 1174 C CA . SER A 1 148 ? -6.503 13.236 16.097 1.00 72.12 148 SER A CA 1
ATOM 1175 C C . SER A 1 148 ? -7.906 12.666 16.173 1.00 72.12 148 SER A C 1
ATOM 1177 O O . SER A 1 148 ? -8.219 11.685 15.498 1.00 72.12 148 SER A O 1
ATOM 1179 N N . LYS A 1 149 ? -8.768 13.317 16.958 1.00 75.38 149 LYS A N 1
ATOM 1180 C CA . LYS A 1 149 ? -10.217 13.067 16.957 1.00 75.38 149 LYS A CA 1
ATOM 1181 C C . LYS A 1 149 ? -10.973 14.008 16.002 1.00 75.38 149 LYS A C 1
ATOM 1183 O O . LYS A 1 149 ? -12.158 13.815 15.787 1.00 75.38 149 LYS A O 1
ATOM 1188 N N . LEU A 1 150 ? -10.294 15.006 15.423 1.00 68.94 150 LEU A N 1
ATOM 1189 C CA . LEU A 1 150 ? -10.933 16.098 14.676 1.00 68.94 150 LEU A CA 1
ATOM 1190 C C . LEU A 1 150 ? -10.953 15.876 13.158 1.00 68.94 150 LEU A C 1
ATOM 1192 O O . LEU A 1 150 ? -11.923 16.240 12.501 1.00 68.94 150 LEU A O 1
ATOM 1196 N N . ASP A 1 151 ? -9.909 15.266 12.590 1.00 78.00 151 ASP A N 1
ATOM 1197 C CA . ASP A 1 151 ? -9.845 15.111 11.129 1.00 78.00 151 ASP A CA 1
ATOM 1198 C C . ASP A 1 151 ? -10.763 13.982 10.648 1.00 78.00 151 ASP A C 1
ATOM 1200 O O . ASP A 1 151 ? -10.683 12.866 11.156 1.00 78.00 151 ASP A O 1
ATOM 1204 N N . ARG A 1 152 ? -11.596 14.233 9.636 1.00 82.19 152 ARG A N 1
ATOM 1205 C CA . ARG A 1 152 ? -12.442 13.186 9.033 1.00 82.19 152 ARG A CA 1
ATOM 1206 C C . ARG A 1 152 ? -11.630 12.188 8.208 1.00 82.19 152 ARG A C 1
ATOM 1208 O O . ARG A 1 152 ? -11.943 11.005 8.175 1.00 82.19 152 ARG A O 1
ATOM 1215 N N . ILE A 1 153 ? -10.582 12.673 7.551 1.00 85.56 153 ILE A N 1
ATOM 1216 C CA . ILE A 1 153 ? -9.643 11.855 6.787 1.00 85.56 153 ILE A CA 1
ATOM 1217 C C . ILE A 1 153 ? -8.488 11.469 7.701 1.00 85.56 153 ILE A C 1
ATOM 1219 O O . ILE A 1 153 ? -7.824 12.338 8.267 1.00 85.56 153 ILE A O 1
ATOM 1223 N N . LYS A 1 154 ? -8.210 10.171 7.794 1.00 90.38 154 LYS A N 1
ATOM 1224 C CA . LYS A 1 154 ? -7.065 9.637 8.523 1.00 90.38 154 LYS A CA 1
ATOM 1225 C C . LYS A 1 154 ? -6.148 8.888 7.573 1.00 90.38 154 LYS A C 1
ATOM 1227 O O . LYS A 1 154 ? -6.606 8.111 6.744 1.00 90.38 154 LYS A O 1
ATOM 1232 N N . ALA A 1 155 ? -4.849 9.087 7.719 1.00 91.19 155 ALA A N 1
ATOM 1233 C CA . ALA A 1 155 ? -3.848 8.275 7.051 1.00 91.19 155 ALA A CA 1
ATOM 1234 C C . ALA A 1 155 ? -2.613 8.169 7.943 1.00 91.19 155 ALA A C 1
ATOM 1236 O O . ALA A 1 155 ? -2.241 9.137 8.608 1.00 91.19 155 ALA A O 1
ATOM 1237 N N . LEU A 1 156 ? -2.012 6.984 7.983 1.00 91.88 156 LEU A N 1
ATOM 1238 C CA . LEU A 1 156 ? -0.852 6.666 8.814 1.00 91.88 156 LEU A CA 1
ATOM 1239 C C . LEU A 1 156 ? 0.133 5.787 8.037 1.00 91.88 156 LEU A C 1
ATOM 1241 O O . LEU A 1 156 ? -0.263 5.017 7.155 1.00 91.88 156 LEU A O 1
ATOM 1245 N N . GLY A 1 157 ? 1.404 5.849 8.432 1.00 89.50 157 GLY A N 1
ATOM 1246 C CA . GLY A 1 157 ? 2.496 5.086 7.828 1.00 89.50 157 GLY A CA 1
ATOM 1247 C C . GLY A 1 157 ? 3.305 5.875 6.794 1.00 89.50 157 GLY A C 1
ATOM 1248 O O . GLY A 1 157 ? 3.099 7.075 6.602 1.00 89.50 157 GLY A O 1
ATOM 1249 N N . SER A 1 158 ? 4.258 5.208 6.143 1.00 88.19 158 SER A N 1
ATOM 1250 C CA . SER A 1 158 ? 5.267 5.833 5.274 1.00 88.19 158 SER A CA 1
ATOM 1251 C C . SER A 1 158 ? 4.669 6.516 4.041 1.00 88.19 158 SER A C 1
ATOM 1253 O O . SER A 1 158 ? 5.128 7.593 3.654 1.00 88.19 158 SER A O 1
ATOM 1255 N N . GLY A 1 159 ? 3.597 5.964 3.466 1.00 88.69 159 GLY A N 1
ATOM 1256 C CA . GLY A 1 159 ? 2.938 6.548 2.295 1.00 88.69 159 GLY A CA 1
ATOM 1257 C C . GLY A 1 159 ? 1.844 7.574 2.602 1.00 88.69 159 GLY A C 1
ATOM 1258 O O . GLY A 1 159 ? 1.216 8.083 1.670 1.00 88.69 159 GLY A O 1
ATOM 1259 N N . ASN A 1 160 ? 1.630 7.932 3.876 1.00 87.75 160 ASN A N 1
ATOM 1260 C CA . ASN A 1 160 ? 0.593 8.875 4.318 1.00 87.75 160 ASN A CA 1
ATOM 1261 C C . ASN A 1 160 ? 0.561 10.162 3.464 1.00 87.75 160 ASN A C 1
ATOM 1263 O O . ASN A 1 160 ? -0.467 10.501 2.873 1.00 87.75 160 ASN A O 1
ATOM 1267 N N . SER A 1 161 ? 1.712 10.824 3.302 1.00 86.62 161 SER A N 1
ATOM 1268 C CA . SER A 1 161 ? 1.813 12.103 2.577 1.00 86.62 161 SER A CA 1
ATOM 1269 C C . SER A 1 161 ? 1.359 12.037 1.108 1.00 86.62 161 SER A C 1
ATOM 1271 O O . SER A 1 161 ? 0.881 13.034 0.559 1.00 86.62 161 SER A O 1
ATOM 1273 N N . TYR A 1 162 ? 1.467 10.869 0.467 1.00 87.56 162 TYR A N 1
ATOM 1274 C CA . TYR A 1 162 ? 1.038 10.658 -0.916 1.00 87.56 162 TYR A CA 1
ATOM 1275 C C . TYR A 1 162 ? -0.471 10.458 -1.028 1.00 87.56 162 TYR A C 1
ATOM 1277 O O . TYR A 1 162 ? -1.072 10.880 -2.018 1.00 87.56 162 TYR A O 1
ATOM 1285 N N . THR A 1 163 ? -1.082 9.862 -0.004 1.00 84.81 163 THR A N 1
ATOM 1286 C CA . THR A 1 163 ? -2.526 9.619 0.035 1.00 84.81 163 THR A CA 1
ATOM 1287 C C . THR A 1 163 ? -3.335 10.874 0.347 1.00 84.81 163 THR A C 1
ATOM 1289 O O . THR A 1 163 ? -4.328 11.147 -0.327 1.00 84.81 163 THR A O 1
ATOM 1292 N N . GLN A 1 164 ? -2.882 11.691 1.306 1.00 79.75 164 GLN A N 1
ATOM 1293 C CA . GLN A 1 164 ? -3.604 12.891 1.742 1.00 79.75 164 GLN A CA 1
ATOM 1294 C C . GLN A 1 164 ? -3.833 13.875 0.594 1.00 79.75 164 GLN A C 1
ATOM 1296 O O . GLN A 1 164 ? -4.903 14.463 0.487 1.00 79.75 164 GLN A O 1
ATOM 1301 N N . ARG A 1 165 ? -2.864 14.010 -0.320 1.00 77.44 165 ARG A N 1
ATOM 1302 C CA . ARG A 1 165 ? -2.994 14.880 -1.500 1.00 77.44 165 ARG A CA 1
ATOM 1303 C C . ARG A 1 165 ? -4.137 14.465 -2.426 1.00 77.44 165 ARG A C 1
ATOM 1305 O O . ARG A 1 165 ? -4.777 15.334 -3.003 1.00 77.44 165 ARG A O 1
ATOM 1312 N N . ILE A 1 166 ? -4.380 13.162 -2.572 1.00 77.69 166 ILE A N 1
ATOM 1313 C CA . ILE A 1 166 ? -5.473 12.637 -3.399 1.00 77.69 166 ILE A CA 1
ATOM 1314 C C . ILE A 1 166 ? -6.815 12.864 -2.708 1.00 77.69 166 ILE A C 1
ATOM 1316 O O . ILE A 1 166 ? -7.757 13.299 -3.358 1.00 77.69 166 ILE A O 1
ATOM 1320 N N . LEU A 1 167 ? -6.893 12.629 -1.396 1.00 76.75 167 LEU A N 1
ATOM 1321 C CA . LEU A 1 167 ? -8.141 12.816 -0.657 1.00 76.75 167 LEU A CA 1
ATOM 1322 C C . LEU A 1 167 ? -8.541 14.286 -0.521 1.00 76.75 167 LEU A C 1
ATOM 1324 O O . LEU A 1 167 ? -9.716 14.594 -0.658 1.00 76.75 167 LEU A O 1
ATOM 1328 N N . LEU A 1 168 ? -7.583 15.196 -0.322 1.00 72.06 168 LEU A N 1
ATOM 1329 C CA . LEU A 1 168 ? -7.851 16.640 -0.293 1.00 72.06 168 LEU A CA 1
ATOM 1330 C C . LEU A 1 168 ? -8.248 17.199 -1.667 1.00 72.06 168 LEU A C 1
ATOM 1332 O O . LEU A 1 168 ? -8.906 18.232 -1.738 1.00 72.06 168 LEU A O 1
ATOM 1336 N N . ALA A 1 169 ? -7.839 16.536 -2.752 1.00 66.56 169 ALA A N 1
ATOM 1337 C CA . ALA A 1 169 ? -8.287 16.853 -4.107 1.00 66.56 169 ALA A CA 1
ATOM 1338 C C . ALA A 1 169 ? -9.623 16.172 -4.465 1.00 66.56 169 ALA A C 1
ATOM 1340 O O . ALA A 1 169 ? -10.255 16.545 -5.455 1.00 66.56 169 ALA A O 1
ATOM 1341 N N . GLY A 1 170 ? -10.038 15.168 -3.686 1.00 61.59 170 GLY A N 1
ATOM 1342 C CA . GLY A 1 170 ? -11.325 14.499 -3.813 1.00 61.59 170 GLY A CA 1
ATOM 1343 C C . GLY A 1 170 ? -12.452 15.457 -3.446 1.00 61.59 170 GLY A C 1
ATOM 1344 O O . GLY A 1 170 ? -12.394 16.136 -2.424 1.00 61.59 170 GLY A O 1
ATOM 1345 N N . GLN A 1 171 ? -13.462 15.540 -4.312 1.00 65.75 171 GLN A N 1
ATOM 1346 C CA . GLN A 1 171 ? -14.640 16.379 -4.094 1.00 65.75 171 GLN A CA 1
ATOM 1347 C C . GLN A 1 171 ? -15.433 15.944 -2.852 1.00 65.75 171 GLN A C 1
ATOM 1349 O O . GLN A 1 171 ? -15.156 14.905 -2.261 1.00 65.75 171 GLN A O 1
ATOM 1354 N N . ASN A 1 172 ? -16.401 16.780 -2.470 1.00 83.94 172 ASN A N 1
ATOM 1355 C CA . ASN A 1 172 ? -17.284 16.661 -1.313 1.00 83.94 172 ASN A CA 1
ATOM 1356 C C . ASN A 1 172 ? -17.529 15.203 -0.862 1.00 83.94 172 ASN A C 1
ATOM 1358 O O . ASN A 1 172 ? -18.345 14.499 -1.457 1.00 83.94 172 ASN A O 1
ATOM 1362 N N . LEU A 1 173 ? -16.819 14.760 0.191 1.00 86.75 173 LEU A N 1
ATOM 1363 C CA . LEU A 1 173 ? -16.938 13.396 0.727 1.00 86.75 173 LEU A CA 1
ATOM 1364 C C . LEU A 1 173 ? -18.391 13.054 1.049 1.00 86.75 173 LEU A C 1
ATOM 1366 O O . LEU A 1 173 ? -18.782 11.904 0.897 1.00 86.75 173 LEU A O 1
ATOM 1370 N N . ASP A 1 174 ? -19.181 14.054 1.442 1.00 86.69 174 ASP A N 1
ATOM 1371 C CA . ASP A 1 174 ? -20.578 13.907 1.833 1.00 86.69 174 ASP A CA 1
ATOM 1372 C C . ASP A 1 174 ? -21.510 13.594 0.653 1.00 86.69 174 ASP A C 1
ATOM 1374 O O . ASP A 1 174 ? -22.648 13.218 0.873 1.00 86.69 174 ASP A O 1
ATOM 1378 N N . GLU A 1 175 ? -21.075 13.710 -0.601 1.00 87.94 175 GLU A N 1
ATOM 1379 C CA . GLU A 1 175 ? -21.911 13.425 -1.783 1.00 87.94 175 GLU A CA 1
ATOM 1380 C C . GLU A 1 175 ? -21.450 12.180 -2.558 1.00 87.94 175 GLU A C 1
ATOM 1382 O O . GLU A 1 175 ? -22.023 11.831 -3.591 1.00 87.94 175 GLU A O 1
ATOM 1387 N N . MET A 1 176 ? -20.408 11.495 -2.083 1.00 89.00 176 MET A N 1
ATOM 1388 C CA . MET A 1 176 ? -19.821 10.356 -2.791 1.00 89.00 176 MET A CA 1
ATOM 1389 C C . MET A 1 176 ? -20.681 9.106 -2.694 1.00 89.00 176 MET A C 1
ATOM 1391 O O . MET A 1 176 ? -20.946 8.639 -1.604 1.00 89.00 176 MET A O 1
ATOM 1395 N N . THR A 1 177 ? -20.985 8.445 -3.810 1.00 91.06 177 THR A N 1
ATOM 1396 C CA . THR A 1 177 ? -21.521 7.075 -3.745 1.00 91.06 177 THR A CA 1
ATOM 1397 C C . THR A 1 177 ? -20.474 6.078 -3.230 1.00 91.06 177 THR A C 1
ATOM 1399 O O . THR A 1 177 ? -19.272 6.362 -3.228 1.00 91.06 177 THR A O 1
ATOM 1402 N N . GLN A 1 178 ? -20.911 4.869 -2.857 1.00 91.69 178 GLN A N 1
ATOM 1403 C CA . GLN A 1 178 ? -20.009 3.780 -2.463 1.00 91.69 178 GLN A CA 1
ATOM 1404 C C . GLN A 1 178 ? -18.954 3.486 -3.541 1.00 91.69 178 GLN A C 1
ATOM 1406 O O . GLN A 1 178 ? -17.787 3.279 -3.214 1.00 91.69 178 GLN A O 1
ATOM 1411 N N . GLU A 1 179 ? -19.337 3.488 -4.818 1.00 91.94 179 GLU A N 1
ATOM 1412 C CA . GLU A 1 179 ? -18.430 3.242 -5.942 1.00 91.94 179 GLU A CA 1
ATOM 1413 C C . GLU A 1 179 ? -17.383 4.351 -6.056 1.00 91.94 179 GLU A C 1
ATOM 1415 O O . GLU A 1 179 ? -16.194 4.069 -6.190 1.00 91.94 179 GLU A O 1
ATOM 1420 N N . THR A 1 180 ? -17.812 5.612 -5.944 1.00 92.19 180 THR A N 1
ATOM 1421 C CA . THR A 1 180 ? -16.909 6.771 -5.993 1.00 92.19 180 THR A CA 1
ATOM 1422 C C . THR A 1 180 ? -15.923 6.755 -4.824 1.00 92.19 180 THR A C 1
ATOM 1424 O O . THR A 1 180 ? -14.730 6.996 -5.018 1.00 92.19 180 THR A O 1
ATOM 1427 N N . ALA A 1 181 ? -16.395 6.416 -3.621 1.00 92.88 181 ALA A N 1
ATOM 1428 C CA . ALA A 1 181 ? -15.556 6.286 -2.435 1.00 92.88 181 ALA A CA 1
ATOM 1429 C C . ALA A 1 181 ? -14.555 5.121 -2.564 1.00 92.88 181 ALA A C 1
ATOM 1431 O O . ALA A 1 181 ? -13.377 5.283 -2.235 1.00 92.88 181 ALA A O 1
ATOM 1432 N N . ALA A 1 182 ? -14.988 3.977 -3.107 1.00 94.12 182 ALA A N 1
ATOM 1433 C CA . ALA A 1 182 ? -14.120 2.833 -3.380 1.00 94.12 182 ALA A CA 1
ATOM 1434 C C . ALA A 1 182 ? -13.034 3.187 -4.411 1.00 94.12 182 ALA A C 1
ATOM 1436 O O . ALA A 1 182 ? -11.853 2.901 -4.209 1.00 94.12 182 ALA A O 1
ATOM 1437 N N . ASP A 1 183 ? -13.400 3.871 -5.494 1.00 94.62 183 ASP A N 1
ATOM 1438 C CA . ASP A 1 183 ? -12.436 4.331 -6.492 1.00 94.62 183 ASP A CA 1
ATOM 1439 C C . ASP A 1 183 ? -11.435 5.330 -5.908 1.00 94.62 183 ASP A C 1
ATOM 1441 O O . ASP A 1 183 ? -10.238 5.236 -6.188 1.00 94.62 183 ASP A O 1
ATOM 1445 N N . LEU A 1 184 ? -11.895 6.267 -5.076 1.00 94.06 184 LEU A N 1
ATOM 1446 C CA . LEU A 1 184 ? -11.031 7.254 -4.436 1.00 94.06 184 LEU A CA 1
ATOM 1447 C C . LEU A 1 184 ? -9.992 6.595 -3.521 1.00 94.06 184 LEU A C 1
ATOM 1449 O O . LEU A 1 184 ? -8.807 6.930 -3.610 1.00 94.06 184 LEU A O 1
ATOM 1453 N N . ILE A 1 185 ? -10.401 5.650 -2.669 1.00 95.38 185 ILE A N 1
ATOM 1454 C CA . ILE A 1 185 ? -9.472 5.003 -1.736 1.00 95.38 185 ILE A CA 1
ATOM 1455 C C . ILE A 1 185 ? -8.455 4.118 -2.464 1.00 95.38 185 ILE A C 1
ATOM 1457 O O . ILE A 1 185 ? -7.265 4.176 -2.145 1.00 95.38 185 ILE A O 1
ATOM 1461 N N . PHE A 1 186 ? -8.866 3.383 -3.505 1.00 96.88 186 PHE A N 1
ATOM 1462 C CA . PHE A 1 186 ? -7.926 2.616 -4.325 1.00 96.88 186 PHE A CA 1
ATOM 1463 C C . PHE A 1 186 ? -6.959 3.522 -5.098 1.00 96.88 186 PHE A C 1
ATOM 1465 O O . PHE A 1 186 ? -5.768 3.217 -5.153 1.00 96.88 186 PHE A O 1
ATOM 1472 N N . LYS A 1 187 ? -7.417 4.661 -5.640 1.00 94.88 187 LYS A N 1
ATOM 1473 C CA . LYS A 1 187 ? -6.533 5.662 -6.272 1.00 94.88 187 LYS A CA 1
ATOM 1474 C C . LYS A 1 187 ? -5.527 6.242 -5.278 1.00 94.88 187 LYS A C 1
ATOM 1476 O O . LYS A 1 187 ? -4.358 6.410 -5.626 1.00 94.88 187 LYS A O 1
ATOM 1481 N N . ALA A 1 188 ? -5.956 6.532 -4.049 1.00 94.19 188 ALA A N 1
ATOM 1482 C CA . ALA A 1 188 ? -5.074 7.041 -3.003 1.00 94.19 188 ALA A CA 1
ATOM 1483 C C . ALA A 1 188 ? -3.993 6.012 -2.628 1.00 94.19 188 ALA A C 1
ATOM 1485 O O . ALA A 1 188 ? -2.808 6.352 -2.623 1.00 94.19 188 ALA A O 1
ATOM 1486 N N . LEU A 1 189 ? -4.378 4.751 -2.398 1.00 95.56 189 LEU A N 1
ATOM 1487 C CA . LEU A 1 189 ? -3.442 3.653 -2.124 1.00 95.56 189 LEU A CA 1
ATOM 1488 C C . LEU A 1 189 ? -2.480 3.406 -3.291 1.00 95.56 189 LEU A C 1
ATOM 1490 O O . LEU A 1 189 ? -1.271 3.320 -3.078 1.00 95.56 189 LEU A O 1
ATOM 1494 N N . LEU A 1 190 ? -2.987 3.361 -4.528 1.00 94.62 190 LEU A N 1
ATOM 1495 C CA . LEU A 1 190 ? -2.161 3.233 -5.728 1.00 94.62 190 LEU A CA 1
ATOM 1496 C C . LEU A 1 190 ? -1.125 4.358 -5.792 1.00 94.62 190 LEU A C 1
ATOM 1498 O O . LEU A 1 190 ? 0.054 4.106 -6.031 1.00 94.62 190 LEU A O 1
ATOM 1502 N N . ARG A 1 191 ? -1.535 5.604 -5.526 1.00 91.75 191 ARG A N 1
ATOM 1503 C CA . ARG A 1 191 ? -0.618 6.746 -5.550 1.00 91.75 191 ARG A CA 1
ATOM 1504 C C . ARG A 1 191 ? 0.497 6.621 -4.518 1.00 91.75 191 ARG A C 1
ATOM 1506 O O . ARG A 1 191 ? 1.621 7.017 -4.826 1.00 91.75 191 ARG A O 1
ATOM 1513 N N . ALA A 1 192 ? 0.200 6.087 -3.335 1.00 91.94 192 ALA A N 1
ATOM 1514 C CA . ALA A 1 192 ? 1.217 5.782 -2.338 1.00 91.94 192 ALA A CA 1
ATOM 1515 C C . ALA A 1 192 ? 2.163 4.679 -2.823 1.00 91.94 192 ALA A C 1
ATOM 1517 O O . ALA A 1 192 ? 3.367 4.887 -2.798 1.00 91.94 192 ALA A O 1
ATOM 1518 N N . CYS A 1 193 ? 1.655 3.574 -3.369 1.00 92.31 193 CYS A N 1
ATOM 1519 C CA . CYS A 1 193 ? 2.492 2.473 -3.868 1.00 92.31 193 CYS A CA 1
ATOM 1520 C C . CYS A 1 193 ? 3.399 2.881 -5.044 1.00 92.31 193 CYS A C 1
ATOM 1522 O O . CYS A 1 193 ? 4.499 2.366 -5.200 1.00 92.31 193 CYS A O 1
ATOM 1524 N N . LEU A 1 194 ? 2.973 3.848 -5.864 1.00 89.56 194 LEU A N 1
ATOM 1525 C CA . LEU A 1 194 ? 3.798 4.406 -6.942 1.00 89.56 194 LEU A CA 1
ATOM 1526 C C . LEU A 1 194 ? 4.914 5.349 -6.445 1.00 89.56 194 LEU A C 1
ATOM 1528 O O . LEU A 1 194 ? 5.708 5.815 -7.263 1.00 89.56 194 LEU A O 1
ATOM 1532 N N . ARG A 1 195 ? 4.943 5.719 -5.155 1.00 86.88 195 ARG A N 1
ATOM 1533 C CA . ARG A 1 195 ? 5.809 6.786 -4.599 1.00 86.88 195 ARG A CA 1
ATOM 1534 C C . ARG A 1 195 ? 6.539 6.421 -3.306 1.00 86.88 195 ARG A C 1
ATOM 1536 O O . ARG A 1 195 ? 7.531 7.057 -2.963 1.00 86.88 195 ARG A O 1
ATOM 1543 N N . ASP A 1 196 ? 6.034 5.451 -2.565 1.00 87.44 196 ASP A N 1
ATOM 1544 C CA . ASP A 1 196 ? 6.615 4.943 -1.334 1.00 87.44 196 ASP A CA 1
ATOM 1545 C C . ASP A 1 196 ? 7.138 3.535 -1.594 1.00 87.44 196 ASP A C 1
ATOM 1547 O O . ASP A 1 196 ? 6.356 2.623 -1.849 1.00 87.44 196 ASP A O 1
ATOM 1551 N N . VAL A 1 197 ? 8.458 3.350 -1.514 1.00 82.19 197 VAL A N 1
ATOM 1552 C CA . VAL A 1 197 ? 9.077 2.037 -1.766 1.00 82.19 197 VAL A CA 1
ATOM 1553 C C . VAL A 1 197 ? 8.546 0.972 -0.817 1.00 82.19 197 VAL A C 1
ATOM 1555 O O . VAL A 1 197 ? 8.392 -0.181 -1.212 1.00 82.19 197 VAL A O 1
ATOM 1558 N N . TYR A 1 198 ? 8.201 1.382 0.404 1.00 87.19 198 TYR A N 1
ATOM 1559 C CA . TYR A 1 198 ? 7.766 0.491 1.462 1.00 87.19 198 TYR A CA 1
ATOM 1560 C C . TYR A 1 198 ? 6.271 0.155 1.415 1.00 87.19 198 TYR A C 1
ATOM 1562 O O . TYR A 1 198 ? 5.799 -0.565 2.292 1.00 87.19 198 TYR A O 1
ATOM 1570 N N . SER A 1 199 ? 5.543 0.647 0.407 1.00 90.69 199 SER A N 1
ATOM 1571 C CA . SER A 1 199 ? 4.127 0.351 0.199 1.00 90.69 199 SER A CA 1
ATOM 1572 C C . SER A 1 199 ? 3.904 -0.411 -1.105 1.00 90.69 199 SER A C 1
ATOM 1574 O O . SER A 1 199 ? 4.467 -0.060 -2.140 1.00 90.69 199 SER A O 1
ATOM 1576 N N . GLY A 1 200 ? 3.066 -1.446 -1.083 1.00 92.06 200 GLY A N 1
ATOM 1577 C CA . GLY A 1 200 ? 2.740 -2.211 -2.288 1.00 92.06 200 GLY A CA 1
ATOM 1578 C C . GLY A 1 200 ? 2.076 -3.557 -2.021 1.00 92.06 200 GLY A C 1
ATOM 1579 O O . GLY A 1 200 ? 1.481 -3.778 -0.966 1.00 92.06 200 GLY A O 1
ATOM 1580 N N . GLY A 1 201 ? 2.172 -4.450 -3.007 1.00 92.12 201 GLY A N 1
ATOM 1581 C CA . GLY A 1 201 ? 1.569 -5.780 -2.943 1.00 92.12 201 GLY A CA 1
ATOM 1582 C C . GLY A 1 201 ? 0.056 -5.742 -3.156 1.00 92.12 201 GLY A C 1
ATOM 1583 O O . GLY A 1 201 ? -0.438 -5.062 -4.060 1.00 92.12 201 GLY A O 1
ATOM 1584 N N . ASN A 1 202 ? -0.684 -6.480 -2.335 1.00 94.44 202 ASN A N 1
ATOM 1585 C CA . ASN A 1 202 ? -2.143 -6.439 -2.337 1.00 94.44 202 ASN A CA 1
ATOM 1586 C C . ASN A 1 202 ? -2.678 -5.163 -1.673 1.00 94.44 202 ASN A C 1
ATOM 1588 O O . ASN A 1 202 ? -2.208 -4.732 -0.624 1.00 94.44 202 ASN A O 1
ATOM 1592 N N . LEU A 1 203 ? -3.703 -4.572 -2.277 1.00 97.06 203 LEU A N 1
ATOM 1593 C CA . LEU A 1 203 ? -4.451 -3.448 -1.732 1.00 97.06 203 LEU A CA 1
ATOM 1594 C C . LEU A 1 203 ? -5.781 -3.975 -1.213 1.00 97.06 203 LEU A C 1
ATOM 1596 O O . LEU A 1 203 ? -6.587 -4.486 -1.991 1.00 97.06 203 LEU A O 1
ATOM 1600 N N . THR A 1 204 ? -6.002 -3.856 0.093 1.00 97.56 204 THR A N 1
ATOM 1601 C CA . THR A 1 204 ? -7.242 -4.292 0.743 1.00 97.56 204 THR A CA 1
ATOM 1602 C C . THR A 1 204 ? -8.032 -3.079 1.190 1.00 97.56 204 THR A C 1
ATOM 1604 O O . THR A 1 204 ? -7.514 -2.223 1.905 1.00 97.56 204 THR A O 1
ATOM 1607 N N . VAL A 1 205 ? -9.295 -3.023 0.784 1.00 97.62 205 VAL A N 1
ATOM 1608 C CA . VAL A 1 205 ? -10.250 -1.983 1.155 1.00 97.62 205 VAL A CA 1
ATOM 1609 C C . VAL A 1 205 ? -11.447 -2.637 1.824 1.00 97.62 205 VAL A C 1
ATOM 1611 O O . VAL A 1 205 ? -11.985 -3.620 1.314 1.00 97.62 205 VAL A O 1
ATOM 1614 N N . ILE A 1 206 ? -11.881 -2.076 2.950 1.00 96.56 206 ILE A N 1
ATOM 1615 C CA . ILE A 1 206 ? -13.157 -2.414 3.571 1.00 96.56 206 ILE A CA 1
ATOM 1616 C C . ILE A 1 206 ? -14.096 -1.212 3.543 1.00 96.56 206 ILE A C 1
ATOM 1618 O O . ILE A 1 206 ? -13.705 -0.089 3.855 1.00 96.56 206 ILE A O 1
ATOM 1622 N N . HIS A 1 207 ? -15.347 -1.476 3.189 1.00 96.19 207 HIS A N 1
ATOM 1623 C CA . HIS A 1 207 ? -16.468 -0.567 3.365 1.00 96.19 207 HIS A CA 1
ATOM 1624 C C . HIS A 1 207 ? -17.225 -0.994 4.621 1.00 96.19 207 HIS A C 1
ATOM 1626 O O . HIS A 1 207 ? -17.854 -2.049 4.626 1.00 96.19 207 HIS A O 1
ATOM 1632 N N . ILE A 1 208 ? -17.156 -0.191 5.678 1.00 95.50 208 ILE A N 1
ATOM 1633 C CA . ILE A 1 208 ? -17.918 -0.386 6.915 1.00 95.50 208 ILE A CA 1
ATOM 1634 C C . ILE A 1 208 ? -19.269 0.305 6.751 1.00 95.50 208 ILE A C 1
ATOM 1636 O O . ILE A 1 208 ? -19.299 1.512 6.525 1.00 95.50 208 ILE A O 1
ATOM 1640 N N . HIS A 1 209 ? -20.360 -0.436 6.907 1.00 93.12 209 HIS A N 1
ATOM 1641 C CA . HIS A 1 209 ? -21.738 0.062 6.876 1.00 93.12 209 HIS A CA 1
ATOM 1642 C C . HIS A 1 209 ? -22.488 -0.363 8.151 1.00 93.12 209 HIS A C 1
ATOM 1644 O O . HIS A 1 209 ? -21.918 -1.018 9.023 1.00 93.12 209 HIS A O 1
ATOM 1650 N N . GLU A 1 210 ? -23.756 0.033 8.294 1.00 90.69 210 GLU A N 1
ATOM 1651 C CA . GLU A 1 210 ? -24.522 -0.182 9.533 1.00 90.69 210 GLU A CA 1
ATOM 1652 C C . GLU A 1 210 ? -24.665 -1.666 9.917 1.00 90.69 210 GLU A C 1
ATOM 1654 O O . GLU A 1 210 ? -24.539 -2.012 11.091 1.00 90.69 210 GLU A O 1
ATOM 1659 N N . ASP A 1 211 ? -24.826 -2.539 8.920 1.00 89.44 211 ASP A N 1
ATOM 1660 C CA . ASP A 1 211 ? -25.004 -3.987 9.102 1.00 89.44 211 ASP A CA 1
ATOM 1661 C C . ASP A 1 211 ? -23.698 -4.807 9.095 1.00 89.44 211 ASP A C 1
ATOM 1663 O O . ASP A 1 211 ? -23.748 -6.036 9.165 1.00 89.44 211 ASP A O 1
ATOM 1667 N N . GLY A 1 212 ? -22.524 -4.178 8.941 1.00 90.19 212 GLY A N 1
ATOM 1668 C CA . GLY A 1 212 ? -21.257 -4.912 8.883 1.00 90.19 212 GLY A CA 1
ATOM 1669 C C . GLY A 1 212 ? -20.202 -4.290 7.974 1.00 90.19 212 GLY A C 1
ATOM 1670 O O . GLY A 1 212 ? -19.940 -3.089 8.025 1.00 90.19 212 GLY A O 1
ATOM 1671 N N . CYS A 1 213 ? -19.523 -5.128 7.187 1.00 94.25 213 CYS A N 1
ATOM 1672 C CA . CYS A 1 213 ? -18.539 -4.657 6.220 1.00 94.25 213 CYS A CA 1
ATOM 1673 C C . CYS A 1 213 ? -18.488 -5.495 4.942 1.00 94.25 213 CYS A C 1
ATOM 1675 O O . CYS A 1 213 ? -18.713 -6.706 4.962 1.00 94.25 213 CYS A O 1
ATOM 1677 N N . ILE A 1 214 ? -18.064 -4.856 3.854 1.00 95.00 214 ILE A N 1
ATOM 1678 C CA . ILE A 1 214 ? -17.706 -5.504 2.591 1.00 95.00 214 ILE A CA 1
ATOM 1679 C C . ILE A 1 214 ? -16.205 -5.327 2.382 1.00 95.00 214 ILE A C 1
ATOM 1681 O O . ILE A 1 214 ? -15.701 -4.209 2.476 1.00 95.00 214 ILE A O 1
ATOM 1685 N N . LEU A 1 215 ? -15.498 -6.418 2.088 1.00 95.75 215 LEU A N 1
ATOM 1686 C CA . LEU A 1 215 ? -14.057 -6.423 1.839 1.00 95.75 215 LEU A CA 1
ATOM 1687 C C . LEU A 1 215 ? -13.770 -6.670 0.358 1.00 95.75 215 LEU A C 1
ATOM 1689 O O . LEU A 1 215 ? -14.362 -7.557 -0.256 1.00 95.75 215 LEU A O 1
ATOM 1693 N N . ALA A 1 216 ? -12.829 -5.910 -0.195 1.00 96.62 216 ALA A N 1
ATOM 1694 C CA . ALA A 1 216 ? -12.285 -6.114 -1.528 1.00 96.62 216 ALA A CA 1
ATOM 1695 C C . ALA A 1 216 ? -10.755 -6.042 -1.489 1.00 96.62 216 ALA A C 1
ATOM 1697 O O . ALA A 1 216 ? -10.184 -5.085 -0.964 1.00 96.62 216 ALA A O 1
ATOM 1698 N N . THR A 1 217 ? -10.098 -7.034 -2.086 1.00 96.44 217 THR A N 1
ATOM 1699 C CA . THR A 1 217 ? -8.639 -7.101 -2.196 1.00 96.44 217 THR A CA 1
ATOM 1700 C C . THR A 1 217 ? -8.254 -7.293 -3.653 1.00 96.44 217 THR A C 1
ATOM 1702 O O . THR A 1 217 ? -8.782 -8.183 -4.314 1.00 96.44 217 THR A O 1
ATOM 1705 N N . TYR A 1 218 ? -7.323 -6.473 -4.132 1.00 95.94 218 TYR A N 1
ATOM 1706 C CA . TYR A 1 218 ? -6.782 -6.548 -5.489 1.00 95.94 218 TYR A CA 1
ATOM 1707 C C . TYR A 1 218 ? -5.273 -6.379 -5.454 1.00 95.94 218 TYR A C 1
ATOM 1709 O O . TYR A 1 218 ? -4.744 -5.646 -4.616 1.00 95.94 218 TYR A O 1
ATOM 1717 N N . HIS A 1 219 ? -4.566 -6.996 -6.391 1.00 95.00 219 HIS A N 1
ATOM 1718 C CA . HIS A 1 219 ? -3.135 -6.752 -6.517 1.00 95.00 219 HIS A CA 1
ATOM 1719 C C . HIS A 1 219 ? -2.893 -5.328 -7.058 1.00 95.00 219 HIS A C 1
ATOM 1721 O O . HIS A 1 219 ? -3.624 -4.856 -7.931 1.00 95.00 219 HIS A O 1
ATOM 1727 N N . VAL A 1 220 ? -1.855 -4.620 -6.597 1.00 95.31 220 VAL A N 1
ATOM 1728 C CA . VAL A 1 220 ? -1.594 -3.215 -6.991 1.00 95.31 220 VAL A CA 1
ATOM 1729 C C . VAL A 1 220 ? -1.528 -3.001 -8.510 1.00 95.31 220 VAL A C 1
ATOM 1731 O O . VAL A 1 220 ? -1.985 -1.973 -9.004 1.00 95.31 220 VAL A O 1
ATOM 1734 N N . LEU A 1 221 ? -1.022 -3.979 -9.272 1.00 95.50 221 LEU A N 1
ATOM 1735 C CA . LEU A 1 221 ? -1.009 -3.913 -10.741 1.00 95.50 221 LEU A CA 1
ATOM 1736 C C . LEU A 1 221 ? -2.414 -3.947 -11.352 1.00 95.50 221 LEU A C 1
ATOM 1738 O O . LEU A 1 221 ? -2.634 -3.285 -12.358 1.00 95.50 221 LEU A O 1
ATOM 1742 N N . GLU A 1 222 ? -3.365 -4.665 -10.754 1.00 95.88 222 GLU A N 1
ATOM 1743 C CA . GLU A 1 222 ? -4.757 -4.714 -11.223 1.00 95.88 222 GLU A CA 1
ATOM 1744 C C . GLU A 1 222 ? -5.448 -3.373 -10.974 1.00 95.88 222 GLU A C 1
ATOM 1746 O O . GLU A 1 222 ? -6.130 -2.841 -11.851 1.00 95.88 222 GLU A O 1
ATOM 1751 N N . VAL A 1 223 ? -5.202 -2.785 -9.799 1.00 97.06 223 VAL A N 1
ATOM 1752 C CA . VAL A 1 223 ? -5.685 -1.442 -9.458 1.00 97.06 223 VAL A CA 1
ATOM 1753 C C . VAL A 1 223 ? -5.074 -0.400 -10.391 1.00 97.06 223 VAL A C 1
ATOM 1755 O O . VAL A 1 223 ? -5.786 0.464 -10.902 1.00 97.06 223 VAL A O 1
ATOM 1758 N N . TYR A 1 224 ? -3.776 -0.509 -10.679 1.00 96.12 224 TYR A N 1
ATOM 1759 C CA . TYR A 1 224 ? -3.130 0.340 -11.671 1.00 96.12 224 TYR A CA 1
ATOM 1760 C C . TYR A 1 224 ? -3.764 0.142 -13.051 1.00 96.12 224 TYR A C 1
ATOM 1762 O O . TYR A 1 224 ? -4.151 1.108 -13.699 1.00 96.12 224 TYR A O 1
ATOM 1770 N N . ASN A 1 225 ? -3.975 -1.102 -13.479 1.00 95.75 225 ASN A N 1
ATOM 1771 C CA . ASN A 1 225 ? -4.575 -1.395 -14.772 1.00 95.75 225 ASN A CA 1
ATOM 1772 C C . ASN A 1 225 ? -5.980 -0.796 -14.909 1.00 95.75 225 ASN A C 1
ATOM 1774 O O . ASN A 1 225 ? -6.320 -0.276 -15.973 1.00 95.75 225 ASN A O 1
ATOM 1778 N N . LYS A 1 226 ? -6.780 -0.825 -13.837 1.00 96.06 226 LYS A N 1
ATOM 1779 C CA . LYS A 1 226 ? -8.109 -0.204 -13.790 1.00 96.06 226 LYS A CA 1
ATOM 1780 C C . LYS A 1 226 ? -8.054 1.310 -14.010 1.00 96.06 226 LYS A C 1
ATOM 1782 O O . LYS A 1 226 ? -8.899 1.839 -14.724 1.00 96.06 226 LYS A O 1
ATOM 1787 N N . PHE A 1 227 ? -7.083 1.997 -13.409 1.00 95.31 227 PHE A N 1
ATOM 1788 C CA . PHE A 1 227 ? -6.969 3.462 -13.464 1.00 95.31 227 PHE A CA 1
ATOM 1789 C C . PHE A 1 227 ? -5.958 3.982 -14.488 1.00 95.31 227 PHE A C 1
ATOM 1791 O O . PHE A 1 227 ? -5.676 5.177 -14.511 1.00 95.31 227 PHE A O 1
ATOM 1798 N N . TYR A 1 228 ? -5.413 3.102 -15.324 1.00 95.31 228 TYR A N 1
ATOM 1799 C CA . TYR A 1 228 ? -4.461 3.474 -16.355 1.00 95.31 228 TYR A CA 1
ATOM 1800 C C . TYR A 1 228 ? -5.102 4.405 -17.389 1.00 95.31 228 TYR A C 1
ATOM 1802 O O . TYR A 1 228 ? -6.083 4.031 -18.036 1.00 95.31 228 TYR A O 1
ATOM 1810 N N . ASP A 1 229 ? -4.498 5.574 -17.593 1.00 94.31 229 ASP A N 1
ATOM 1811 C CA . ASP A 1 229 ? -4.885 6.528 -18.629 1.00 94.31 229 ASP A CA 1
ATOM 1812 C C . ASP A 1 229 ? -3.679 6.841 -19.536 1.00 94.31 229 ASP A C 1
ATOM 1814 O O . ASP A 1 229 ? -2.744 7.516 -19.100 1.00 94.31 229 ASP A O 1
ATOM 1818 N N . PRO A 1 230 ? -3.674 6.408 -20.813 1.00 91.31 230 PRO A N 1
ATOM 1819 C CA . PRO A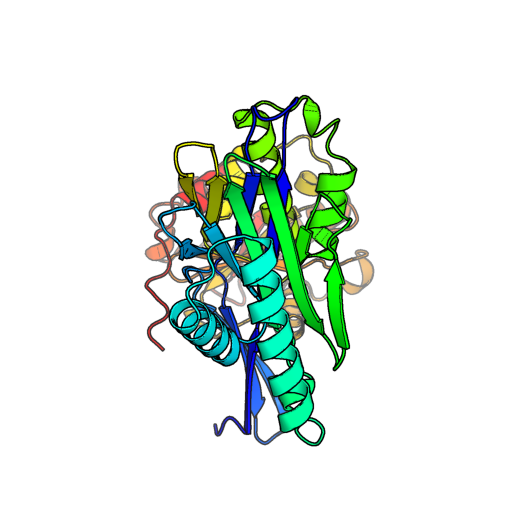 1 230 ? -2.577 6.714 -21.736 1.00 91.31 230 PRO A CA 1
ATOM 1820 C C . PRO A 1 230 ? -2.424 8.220 -22.022 1.00 91.31 230 PRO A C 1
ATOM 1822 O O . PRO A 1 230 ? -1.377 8.655 -22.516 1.00 91.31 230 PRO A O 1
ATOM 1825 N N . MET A 1 231 ? -3.453 9.025 -21.737 1.00 91.81 231 MET A N 1
ATOM 1826 C CA . MET A 1 231 ? -3.428 10.477 -21.902 1.00 91.81 231 MET A CA 1
ATOM 1827 C C . MET A 1 231 ? -2.839 11.203 -20.686 1.00 91.81 231 MET A C 1
ATOM 1829 O O . MET A 1 231 ? -2.487 12.384 -20.807 1.00 91.81 231 MET A O 1
ATOM 1833 N N . ASP A 1 232 ? -2.625 10.518 -19.559 1.00 90.81 232 ASP A N 1
ATOM 1834 C CA . ASP A 1 232 ? -1.939 11.088 -18.403 1.00 90.81 232 ASP A CA 1
ATOM 1835 C C . ASP A 1 232 ? -0.481 11.426 -18.773 1.00 90.81 232 ASP A C 1
ATOM 1837 O O . ASP A 1 232 ? 0.290 10.624 -19.312 1.00 90.81 232 ASP A O 1
ATOM 1841 N N . ALA A 1 233 ? -0.086 12.671 -18.504 1.00 89.19 233 ALA A N 1
ATOM 1842 C CA . ALA A 1 233 ? 1.250 13.168 -18.810 1.00 89.19 233 ALA A CA 1
ATOM 1843 C C . ALA A 1 233 ? 2.360 12.435 -18.041 1.00 89.19 233 ALA A C 1
ATOM 1845 O O . ALA A 1 233 ? 3.506 12.443 -18.487 1.00 89.19 233 ALA A O 1
ATOM 1846 N N . SER A 1 234 ? 2.055 11.838 -16.889 1.00 87.81 234 SER A N 1
ATOM 1847 C CA . SER A 1 234 ? 2.989 11.006 -16.135 1.00 87.81 234 SER A CA 1
ATOM 1848 C C . SER A 1 234 ? 3.215 9.648 -16.800 1.00 87.81 234 SER A C 1
ATOM 1850 O O . SER A 1 234 ? 4.357 9.190 -16.837 1.00 87.81 234 SER A O 1
ATOM 1852 N N . GLU A 1 235 ? 2.200 9.068 -17.442 1.00 92.25 235 GLU A N 1
ATOM 1853 C CA . GLU A 1 235 ? 2.320 7.779 -18.131 1.00 92.25 235 GLU A CA 1
ATOM 1854 C C . GLU A 1 235 ? 3.239 7.857 -19.348 1.00 92.25 235 GLU A C 1
ATOM 1856 O O . GLU A 1 235 ? 4.140 7.034 -19.516 1.00 92.25 235 GLU A O 1
ATOM 1861 N N . ARG A 1 236 ? 3.125 8.919 -20.153 1.00 92.00 236 ARG A N 1
ATOM 1862 C CA . ARG A 1 236 ? 4.011 9.114 -21.318 1.00 92.00 236 ARG A CA 1
ATOM 1863 C C . ARG A 1 236 ? 5.490 9.270 -20.951 1.00 92.00 236 ARG A C 1
ATOM 1865 O O . ARG A 1 236 ? 6.368 9.019 -21.781 1.00 92.00 236 ARG A O 1
ATOM 1872 N N . LYS A 1 237 ? 5.762 9.666 -19.706 1.00 91.50 237 LYS A N 1
ATOM 1873 C CA . LYS A 1 237 ? 7.100 9.860 -19.131 1.00 91.50 237 LYS A CA 1
ATOM 1874 C C . LYS A 1 237 ? 7.582 8.660 -18.319 1.00 91.50 237 LYS A C 1
ATOM 1876 O O . LYS A 1 237 ? 8.614 8.769 -17.661 1.00 91.50 237 LYS A O 1
ATOM 1881 N N . THR A 1 238 ? 6.847 7.553 -18.337 1.00 92.12 238 THR A N 1
ATOM 1882 C CA . THR A 1 238 ? 7.118 6.392 -17.493 1.00 92.12 238 THR A CA 1
ATOM 1883 C C . THR A 1 238 ? 7.697 5.235 -18.294 1.00 92.12 238 THR A C 1
ATOM 1885 O O . THR A 1 238 ? 7.198 4.878 -19.366 1.00 92.12 238 THR A O 1
ATOM 1888 N N . LEU A 1 239 ? 8.722 4.605 -17.721 1.00 92.50 239 LEU A N 1
ATOM 1889 C CA . LEU A 1 239 ? 9.205 3.285 -18.110 1.00 92.50 239 LEU A CA 1
ATOM 1890 C C . LEU A 1 239 ? 8.958 2.282 -16.978 1.00 92.50 239 LEU A C 1
ATOM 1892 O O . LEU A 1 239 ? 9.059 2.619 -15.799 1.00 92.50 239 LEU A O 1
ATOM 1896 N N . PHE A 1 240 ? 8.688 1.037 -17.350 1.00 92.69 240 PHE A N 1
ATOM 1897 C CA . PHE A 1 240 ? 8.733 -0.109 -16.456 1.00 92.69 240 PHE A CA 1
ATOM 1898 C C . PHE A 1 240 ? 10.073 -0.815 -16.607 1.00 92.69 240 PHE A C 1
ATOM 1900 O O . PHE A 1 240 ? 10.493 -1.122 -17.724 1.00 92.69 240 PHE A O 1
ATOM 1907 N N . MET A 1 241 ? 10.714 -1.111 -15.482 1.00 90.94 241 MET A N 1
ATOM 1908 C CA . MET A 1 241 ? 11.893 -1.965 -15.428 1.00 90.94 241 MET A CA 1
ATOM 1909 C C . MET A 1 241 ? 11.539 -3.253 -14.697 1.00 90.94 241 MET A C 1
ATOM 1911 O O . MET A 1 241 ? 11.182 -3.229 -13.521 1.00 90.94 241 MET A O 1
ATOM 1915 N N . LEU A 1 242 ? 11.645 -4.375 -15.397 1.00 89.81 242 LEU A N 1
ATOM 1916 C CA . LEU A 1 242 ? 11.492 -5.703 -14.830 1.00 89.81 242 LEU A CA 1
ATOM 1917 C C . LEU A 1 242 ? 12.881 -6.297 -14.649 1.00 89.81 242 LEU A C 1
ATOM 1919 O O . LEU A 1 242 ? 13.663 -6.298 -15.600 1.00 89.81 242 LEU A O 1
ATOM 1923 N N . TYR A 1 243 ? 13.183 -6.862 -13.484 1.00 86.75 243 TYR A N 1
ATOM 1924 C CA . TYR A 1 243 ? 14.396 -7.662 -13.344 1.00 86.75 243 TYR A CA 1
ATOM 1925 C C . TYR A 1 243 ? 14.221 -8.891 -12.459 1.00 86.75 243 TYR A C 1
ATOM 1927 O O . TYR A 1 243 ? 13.384 -8.906 -11.555 1.00 86.75 243 TYR A O 1
ATOM 1935 N N . SER A 1 244 ? 14.983 -9.946 -12.759 1.00 82.88 244 SER A N 1
ATOM 1936 C CA . SER A 1 244 ? 14.853 -11.224 -12.054 1.00 82.88 244 SER A CA 1
ATOM 1937 C C . SER A 1 244 ? 15.233 -11.110 -10.581 1.00 82.88 244 SER A C 1
ATOM 1939 O O . SER A 1 244 ? 16.293 -10.591 -10.236 1.00 82.88 244 SER A O 1
ATOM 1941 N N . THR A 1 245 ? 14.416 -11.703 -9.718 1.00 77.62 245 THR A N 1
ATOM 1942 C CA . THR A 1 245 ? 14.670 -11.842 -8.280 1.00 77.62 245 THR A CA 1
ATOM 1943 C C . THR A 1 245 ? 15.853 -12.768 -7.990 1.00 77.62 245 THR A C 1
ATOM 1945 O O . THR A 1 245 ? 16.419 -12.713 -6.903 1.00 77.62 245 THR A O 1
ATOM 1948 N N . ASN A 1 246 ? 16.247 -13.611 -8.951 1.00 73.44 246 ASN A N 1
ATOM 1949 C CA . ASN A 1 246 ? 17.359 -14.555 -8.797 1.00 73.44 246 ASN A CA 1
ATOM 1950 C C . ASN A 1 246 ? 18.732 -13.867 -8.825 1.00 73.44 246 ASN A C 1
ATOM 1952 O O . ASN A 1 246 ? 19.715 -14.465 -8.401 1.00 73.44 246 ASN A O 1
ATOM 1956 N N . ALA A 1 247 ? 18.804 -12.623 -9.307 1.00 66.12 247 ALA A N 1
ATOM 1957 C CA . ALA A 1 247 ? 20.025 -11.820 -9.302 1.00 66.12 247 ALA A CA 1
ATOM 1958 C C . ALA A 1 247 ? 20.287 -11.118 -7.949 1.00 66.12 247 ALA A C 1
ATOM 1960 O O . ALA A 1 247 ? 21.289 -10.423 -7.808 1.00 66.12 247 ALA A O 1
ATOM 1961 N N . GLY A 1 248 ? 19.405 -11.312 -6.957 1.00 62.59 248 GLY A N 1
ATOM 1962 C CA . GLY A 1 248 ? 19.476 -10.699 -5.628 1.00 62.59 248 GLY A CA 1
ATOM 1963 C C . GLY A 1 248 ? 18.425 -9.597 -5.407 1.00 62.59 248 GLY A C 1
ATOM 1964 O O . GLY A 1 248 ? 17.811 -9.113 -6.363 1.00 62.59 248 GLY A O 1
ATOM 1965 N N . PRO A 1 249 ? 18.157 -9.202 -4.147 1.00 61.00 249 PRO A N 1
ATOM 1966 C CA . PRO A 1 249 ? 17.177 -8.165 -3.835 1.00 61.00 249 PRO A CA 1
ATOM 1967 C C . PRO A 1 249 ? 17.729 -6.773 -4.176 1.00 61.00 249 PRO A C 1
ATOM 1969 O O . PRO A 1 249 ? 18.471 -6.175 -3.405 1.00 61.00 249 PRO A O 1
ATOM 1972 N N . ILE A 1 250 ? 17.328 -6.219 -5.320 1.00 64.94 250 ILE A N 1
ATOM 1973 C CA . ILE A 1 250 ? 17.593 -4.813 -5.675 1.00 64.94 250 ILE A CA 1
ATOM 1974 C C . ILE A 1 250 ? 16.379 -3.980 -5.239 1.00 64.94 250 ILE A C 1
ATOM 1976 O O . ILE A 1 250 ? 15.644 -3.434 -6.056 1.00 64.94 250 ILE A O 1
ATOM 1980 N N . TYR A 1 251 ? 16.083 -3.981 -3.941 1.00 61.41 251 TYR A N 1
ATOM 1981 C CA . TYR A 1 251 ? 14.856 -3.382 -3.406 1.00 61.41 251 TYR A CA 1
ATOM 1982 C C . TYR A 1 251 ? 15.080 -1.984 -2.815 1.00 61.41 251 TYR A C 1
ATOM 1984 O O . TYR A 1 251 ? 14.248 -1.099 -3.005 1.00 61.41 251 TYR A O 1
ATOM 1992 N N . GLY A 1 252 ? 16.219 -1.768 -2.152 1.00 63.72 252 GLY A N 1
ATOM 1993 C CA . GLY A 1 252 ? 16.535 -0.480 -1.536 1.00 63.72 252 GLY A CA 1
ATOM 1994 C C . GLY A 1 252 ? 16.818 0.614 -2.563 1.00 63.72 252 GLY A C 1
ATOM 1995 O O . GLY A 1 252 ? 17.419 0.352 -3.610 1.00 63.72 252 GLY A O 1
ATOM 1996 N N . ASN A 1 253 ? 16.434 1.853 -2.234 1.00 66.94 253 ASN A N 1
ATOM 1997 C CA . ASN A 1 253 ? 16.575 3.022 -3.115 1.00 66.94 253 ASN A CA 1
ATOM 1998 C C . ASN A 1 253 ? 17.971 3.101 -3.747 1.00 66.94 253 ASN A C 1
ATOM 2000 O O . ASN A 1 253 ? 18.091 3.250 -4.956 1.00 66.94 253 ASN A O 1
ATOM 2004 N N . ASN A 1 254 ? 19.034 2.921 -2.960 1.00 70.94 254 ASN A N 1
ATOM 2005 C CA . ASN A 1 254 ? 20.403 2.995 -3.475 1.00 70.94 254 ASN A CA 1
ATOM 2006 C C . ASN A 1 254 ? 20.699 1.900 -4.508 1.00 70.94 254 ASN A C 1
ATOM 2008 O O . ASN A 1 254 ? 21.252 2.199 -5.558 1.00 70.94 254 ASN A O 1
ATOM 2012 N N . ALA A 1 255 ? 20.279 0.657 -4.256 1.00 75.31 255 ALA A N 1
ATOM 2013 C CA . ALA A 1 255 ? 20.514 -0.459 -5.169 1.00 75.31 255 ALA A CA 1
ATOM 2014 C C . ALA A 1 255 ? 19.749 -0.283 -6.491 1.00 75.31 255 ALA A C 1
ATOM 2016 O O . ALA A 1 255 ? 20.294 -0.533 -7.566 1.00 75.31 255 ALA A O 1
ATOM 2017 N N . VAL A 1 256 ? 18.503 0.198 -6.425 1.00 77.19 256 VAL A N 1
ATOM 2018 C CA . VAL A 1 256 ? 17.688 0.496 -7.615 1.00 77.19 256 VAL A CA 1
ATOM 2019 C C . VAL A 1 256 ? 18.297 1.649 -8.409 1.00 77.19 256 VAL A C 1
ATOM 2021 O O . VAL A 1 256 ? 18.389 1.566 -9.632 1.00 77.19 256 VAL A O 1
ATOM 2024 N N . GLN A 1 257 ? 18.764 2.702 -7.733 1.00 78.12 257 GLN A N 1
ATOM 2025 C CA . GLN A 1 257 ? 19.457 3.820 -8.379 1.00 78.12 257 GLN A CA 1
ATOM 2026 C C . GLN A 1 257 ? 20.773 3.383 -9.025 1.00 78.12 257 GLN A C 1
ATOM 2028 O O . GLN A 1 257 ? 21.071 3.828 -10.132 1.00 78.12 257 GLN A O 1
ATOM 2033 N N . THR A 1 258 ? 21.540 2.495 -8.384 1.00 80.00 258 THR A N 1
ATOM 2034 C CA . THR A 1 258 ? 22.736 1.890 -8.984 1.00 80.00 258 THR A CA 1
ATOM 2035 C C . THR A 1 258 ? 22.367 1.101 -10.234 1.00 80.00 258 THR A C 1
ATOM 2037 O O . THR A 1 258 ? 22.942 1.352 -11.286 1.00 80.00 258 THR A O 1
ATOM 2040 N N . LEU A 1 259 ? 21.347 0.235 -10.174 1.00 81.12 259 LEU A N 1
ATOM 2041 C CA . LEU A 1 259 ? 20.888 -0.513 -11.348 1.00 81.12 259 LEU A CA 1
ATOM 2042 C C . LEU A 1 259 ? 20.470 0.425 -12.489 1.00 81.12 259 LEU A C 1
ATOM 2044 O O . LEU A 1 259 ? 20.861 0.212 -13.632 1.00 81.12 259 LEU A O 1
ATOM 2048 N N . ILE A 1 260 ? 19.716 1.481 -12.187 1.00 82.06 260 ILE A N 1
ATOM 2049 C CA . ILE A 1 260 ? 19.312 2.493 -13.171 1.00 82.06 260 ILE A CA 1
ATOM 2050 C C . ILE A 1 260 ? 20.537 3.195 -13.754 1.00 82.06 260 ILE A C 1
ATOM 2052 O O . ILE A 1 260 ? 20.632 3.325 -14.969 1.00 82.06 260 ILE A O 1
ATOM 2056 N N . SER A 1 261 ? 21.490 3.601 -12.916 1.00 80.56 261 SER A N 1
ATOM 2057 C CA . SER A 1 261 ? 22.733 4.244 -13.359 1.00 80.56 261 SER A CA 1
ATOM 2058 C C . SER A 1 261 ? 23.548 3.326 -14.266 1.00 80.56 261 SER A C 1
ATOM 2060 O O . SER A 1 261 ? 24.113 3.785 -15.252 1.00 80.56 261 SER A O 1
ATOM 2062 N N . ASP A 1 262 ? 23.552 2.025 -13.991 1.00 80.44 262 ASP A N 1
ATOM 2063 C CA . ASP A 1 262 ? 24.280 1.050 -14.793 1.00 80.44 262 ASP A CA 1
ATOM 2064 C C . ASP A 1 262 ? 23.584 0.729 -16.121 1.00 80.44 262 ASP A C 1
ATOM 2066 O O . ASP A 1 262 ? 24.256 0.522 -17.128 1.00 80.44 262 ASP A O 1
ATOM 2070 N N . VAL A 1 263 ? 22.246 0.662 -16.143 1.00 82.56 263 VAL A N 1
ATOM 2071 C CA . VAL A 1 263 ? 21.469 0.519 -17.392 1.00 82.56 263 VAL A CA 1
ATOM 2072 C C . VAL A 1 263 ? 21.654 1.763 -18.267 1.00 82.56 263 VAL A C 1
ATOM 2074 O O . VAL A 1 263 ? 21.669 1.679 -19.494 1.00 82.56 263 VAL A O 1
ATOM 2077 N N . TRP A 1 264 ? 21.836 2.920 -17.632 1.00 82.81 264 TRP A N 1
ATOM 2078 C CA . TRP A 1 264 ? 21.848 4.227 -18.266 1.00 82.81 264 TRP A CA 1
ATOM 207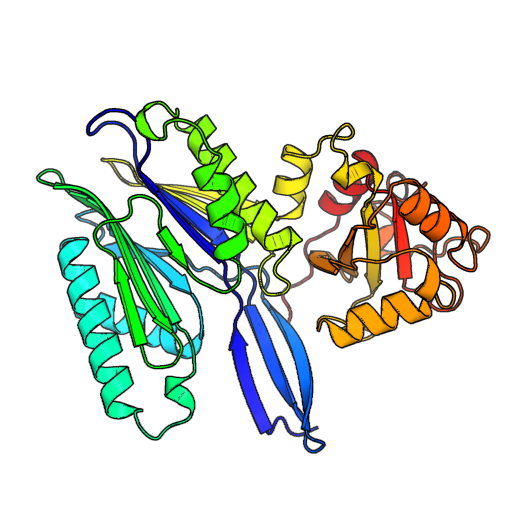9 C C . TRP A 1 264 ? 23.052 5.088 -17.825 1.00 82.81 264 TRP A C 1
ATOM 2081 O O . TRP A 1 264 ? 22.884 6.171 -17.261 1.00 82.81 264 TRP A O 1
ATOM 2091 N N . PRO A 1 265 ? 24.297 4.697 -18.153 1.00 71.62 265 PRO A N 1
ATOM 2092 C CA . PRO A 1 265 ? 25.506 5.342 -17.621 1.00 71.62 265 PRO A CA 1
ATOM 2093 C C . PRO A 1 265 ? 25.690 6.800 -18.072 1.00 71.62 265 PRO A C 1
ATOM 2095 O O . PRO A 1 265 ? 26.412 7.572 -17.445 1.00 71.62 265 PRO A O 1
ATOM 2098 N N . ARG A 1 266 ? 25.026 7.212 -19.161 1.00 67.00 266 ARG A N 1
ATOM 2099 C CA . ARG A 1 266 ? 25.096 8.577 -19.722 1.00 67.00 266 ARG A CA 1
ATOM 2100 C C . ARG A 1 266 ? 23.989 9.510 -19.220 1.00 67.00 266 ARG A C 1
ATOM 2102 O O . ARG A 1 266 ? 23.853 10.629 -19.709 1.00 67.00 266 ARG A O 1
ATOM 2109 N N . VAL A 1 267 ? 23.183 9.071 -18.257 1.00 60.41 267 VAL A N 1
ATOM 2110 C CA . VAL A 1 267 ? 21.920 9.736 -17.902 1.00 60.41 267 VAL A CA 1
ATOM 2111 C C . VAL A 1 267 ? 22.048 10.822 -16.835 1.00 60.41 267 VAL A C 1
ATOM 2113 O O . VAL A 1 267 ? 21.097 11.572 -16.612 1.00 60.41 267 VAL A O 1
ATOM 2116 N N . ASN A 1 268 ? 23.263 11.069 -16.335 1.00 53.84 268 ASN A N 1
ATOM 2117 C CA . ASN A 1 268 ? 23.593 12.242 -15.512 1.00 53.84 268 ASN A CA 1
ATOM 2118 C C . ASN A 1 268 ? 23.239 13.601 -16.173 1.00 53.84 268 ASN A C 1
ATOM 2120 O O . ASN A 1 268 ? 23.217 14.616 -15.485 1.00 53.84 268 ASN A O 1
ATOM 2124 N N . GLY A 1 269 ? 22.903 13.638 -17.475 1.00 53.75 269 GLY A N 1
ATOM 2125 C CA . GLY A 1 269 ? 22.414 14.826 -18.193 1.00 53.75 269 GLY A CA 1
ATOM 2126 C C . GLY A 1 269 ? 20.944 14.808 -18.658 1.00 53.75 269 GLY A C 1
ATOM 2127 O O . GLY A 1 269 ? 20.505 15.789 -19.254 1.00 53.75 269 GLY A O 1
ATOM 2128 N N . LEU A 1 270 ? 20.157 13.745 -18.427 1.00 54.84 270 LEU A N 1
ATOM 2129 C CA . LEU A 1 270 ? 18.757 13.672 -18.910 1.00 54.84 270 LEU A CA 1
ATOM 2130 C C . LEU A 1 270 ? 17.730 14.299 -17.953 1.00 54.84 270 LEU A C 1
ATOM 2132 O O . LEU A 1 270 ? 16.527 14.206 -18.203 1.00 54.84 270 LEU A O 1
ATOM 2136 N N . GLY A 1 271 ? 18.178 14.920 -16.859 1.00 54.03 271 GLY A N 1
ATOM 2137 C CA . GLY A 1 271 ? 17.280 15.479 -15.855 1.00 54.03 271 GLY A CA 1
ATOM 2138 C C . GLY A 1 271 ? 16.394 14.398 -15.243 1.00 54.03 271 GLY A C 1
ATOM 2139 O O . GLY A 1 271 ? 15.174 14.525 -15.254 1.00 54.03 271 GLY A O 1
ATOM 2140 N N . LEU A 1 272 ? 16.974 13.303 -14.748 1.00 57.69 272 LEU A N 1
ATOM 2141 C CA . LEU A 1 272 ? 16.226 12.381 -13.899 1.00 57.69 272 LEU A CA 1
ATOM 2142 C C . LEU A 1 272 ? 15.798 13.130 -12.626 1.00 57.69 272 LEU A C 1
ATOM 2144 O O . LEU A 1 272 ? 16.638 13.639 -11.891 1.00 57.69 272 LEU A O 1
ATOM 2148 N N . THR A 1 273 ? 14.502 13.160 -12.323 1.00 53.25 273 THR A N 1
ATOM 2149 C CA . THR A 1 273 ? 14.050 13.115 -10.923 1.00 53.25 273 THR A CA 1
ATOM 2150 C C . THR A 1 273 ? 13.604 11.677 -10.737 1.00 53.25 273 THR A C 1
ATOM 2152 O O . THR A 1 273 ? 12.448 11.376 -11.032 1.00 53.25 273 THR A O 1
ATOM 2155 N N . PRO A 1 274 ? 14.521 10.750 -10.412 1.00 51.62 274 PRO A N 1
ATOM 2156 C CA . PRO A 1 274 ? 14.195 9.341 -10.425 1.00 51.62 274 PRO A CA 1
ATOM 2157 C C . PRO A 1 274 ? 13.326 9.052 -9.203 1.00 51.62 274 PRO A C 1
ATOM 2159 O O . PRO A 1 274 ? 13.815 8.683 -8.142 1.00 51.62 274 PRO A O 1
ATOM 2162 N N . PHE A 1 275 ? 12.019 9.244 -9.355 1.00 60.28 275 PHE A N 1
ATOM 2163 C CA . PHE A 1 275 ? 11.047 8.511 -8.567 1.00 60.28 275 PHE A CA 1
ATOM 2164 C C . PHE A 1 275 ? 11.008 7.122 -9.191 1.00 60.28 275 PHE A C 1
ATOM 2166 O O . PHE A 1 275 ? 10.273 6.888 -10.153 1.00 60.28 275 PHE A O 1
ATOM 2173 N N . ASN A 1 276 ? 11.909 6.260 -8.725 1.00 66.94 276 ASN A N 1
ATOM 2174 C CA . ASN A 1 276 ? 11.826 4.833 -8.965 1.00 66.94 276 ASN A CA 1
ATOM 2175 C C . ASN A 1 276 ? 11.269 4.177 -7.718 1.00 66.94 276 ASN A C 1
ATOM 2177 O O . ASN A 1 276 ? 11.762 4.391 -6.616 1.00 66.94 276 ASN A O 1
ATOM 2181 N N . HIS A 1 277 ? 10.209 3.407 -7.897 1.00 75.69 277 HIS A N 1
ATOM 2182 C CA . HIS A 1 277 ? 9.627 2.658 -6.800 1.00 75.69 277 HIS A CA 1
ATOM 2183 C C . HIS A 1 277 ? 9.233 1.287 -7.303 1.00 75.69 277 HIS A C 1
ATOM 2185 O O . HIS A 1 277 ? 8.758 1.122 -8.434 1.00 75.69 277 HIS A O 1
ATOM 2191 N N . LEU A 1 278 ? 9.430 0.297 -6.442 1.00 77.94 278 LEU A N 1
ATOM 2192 C CA . LEU A 1 278 ? 8.918 -1.022 -6.710 1.00 77.94 278 LEU A CA 1
ATOM 2193 C C . LEU A 1 278 ? 7.395 -0.981 -6.625 1.00 77.94 278 LEU A C 1
ATOM 2195 O O . LEU A 1 278 ? 6.838 -0.785 -5.546 1.00 77.94 278 LEU A O 1
ATOM 2199 N N . ILE A 1 279 ? 6.730 -1.276 -7.737 1.00 81.00 279 ILE A N 1
ATOM 2200 C CA . ILE A 1 279 ? 5.283 -1.462 -7.726 1.00 81.00 279 ILE A CA 1
ATOM 2201 C C . ILE A 1 279 ? 4.963 -2.828 -7.137 1.00 81.00 279 ILE A C 1
ATOM 2203 O O . ILE A 1 279 ? 4.199 -2.930 -6.183 1.00 81.00 279 ILE A O 1
ATOM 2207 N N . ALA A 1 280 ? 5.561 -3.885 -7.682 1.00 88.62 280 ALA A N 1
ATOM 2208 C CA . ALA A 1 280 ? 5.148 -5.248 -7.383 1.00 88.62 280 ALA A CA 1
ATOM 2209 C C . ALA A 1 280 ? 6.260 -6.277 -7.576 1.00 88.62 280 ALA A C 1
ATOM 2211 O O . ALA A 1 280 ? 7.194 -6.071 -8.356 1.00 88.62 280 ALA A O 1
ATOM 2212 N N . LYS A 1 281 ? 6.083 -7.430 -6.930 1.00 86.50 281 LYS A N 1
ATOM 2213 C CA . LYS A 1 281 ? 6.817 -8.659 -7.208 1.00 86.50 281 LYS A CA 1
ATOM 2214 C C . LYS A 1 281 ? 5.870 -9.690 -7.840 1.00 86.50 281 LYS A C 1
ATOM 2216 O O . LYS A 1 281 ? 4.891 -10.094 -7.223 1.00 86.50 281 LYS A O 1
ATOM 2221 N N . LYS A 1 282 ? 6.156 -10.130 -9.068 1.00 86.94 282 LYS A N 1
ATOM 2222 C CA . LYS A 1 282 ? 5.353 -11.123 -9.813 1.00 86.94 282 LYS A CA 1
ATOM 2223 C C . LYS A 1 282 ? 6.261 -12.212 -10.367 1.00 86.94 282 LYS A C 1
ATOM 2225 O O . LYS A 1 282 ? 7.342 -11.911 -10.869 1.00 86.94 282 LYS A O 1
ATOM 2230 N N . ALA A 1 283 ? 5.839 -13.470 -10.281 1.00 85.69 283 ALA A N 1
ATOM 2231 C CA . ALA A 1 283 ? 6.653 -14.639 -10.600 1.00 85.69 283 ALA A CA 1
ATOM 2232 C C . ALA A 1 283 ? 8.060 -14.528 -9.965 1.00 85.69 283 ALA A C 1
ATOM 2234 O O . ALA A 1 283 ? 8.194 -14.387 -8.749 1.00 85.69 283 ALA A O 1
ATOM 2235 N N . CYS A 1 284 ? 9.115 -14.537 -10.780 1.00 84.00 284 CYS A N 1
ATOM 2236 C CA . CYS A 1 284 ? 10.497 -14.312 -10.356 1.00 84.00 284 CYS A CA 1
ATOM 2237 C C . CYS A 1 284 ? 11.017 -12.917 -10.740 1.00 84.00 284 CYS A C 1
ATOM 2239 O O . CYS A 1 284 ? 12.199 -12.780 -11.041 1.00 84.00 284 CYS A O 1
ATOM 2241 N N . PHE A 1 285 ? 10.156 -11.899 -10.803 1.00 86.75 285 PHE A N 1
ATOM 2242 C CA . PHE A 1 285 ? 10.514 -10.544 -11.222 1.00 86.75 285 PHE A CA 1
ATOM 2243 C C . PHE A 1 285 ? 10.074 -9.484 -10.219 1.00 86.75 285 PHE A C 1
ATOM 2245 O O . PHE A 1 285 ? 8.960 -9.505 -9.694 1.00 86.75 285 PHE A O 1
ATOM 2252 N N . TYR A 1 286 ? 10.951 -8.508 -10.023 1.00 88.12 286 TYR A N 1
ATOM 2253 C CA . TYR A 1 286 ? 10.596 -7.208 -9.481 1.00 88.12 286 TYR A CA 1
ATOM 2254 C C . TYR A 1 286 ? 10.192 -6.278 -10.620 1.00 88.12 286 TYR A C 1
ATOM 2256 O O . TYR A 1 286 ? 10.828 -6.284 -11.674 1.00 88.12 286 TYR A O 1
ATOM 2264 N N . ILE A 1 287 ? 9.147 -5.481 -10.401 1.00 90.44 287 ILE A N 1
ATOM 2265 C CA . ILE A 1 287 ? 8.599 -4.535 -11.374 1.00 90.44 287 ILE A CA 1
ATOM 2266 C C . ILE A 1 287 ? 8.705 -3.127 -10.795 1.00 90.44 287 ILE A C 1
ATOM 2268 O O . ILE A 1 287 ? 7.988 -2.771 -9.857 1.00 90.44 287 ILE A O 1
ATOM 2272 N N . HIS A 1 288 ? 9.584 -2.318 -11.377 1.00 89.25 288 HIS A N 1
ATOM 2273 C CA . HIS A 1 288 ? 9.810 -0.930 -10.985 1.00 89.25 288 HIS A CA 1
ATOM 2274 C C . HIS A 1 288 ? 9.140 0.045 -11.939 1.00 89.25 288 HIS A C 1
ATOM 2276 O O . HIS A 1 288 ? 9.224 -0.097 -13.159 1.00 89.25 288 HIS A O 1
ATOM 2282 N N . TYR A 1 289 ? 8.525 1.061 -11.347 1.00 89.25 289 TYR A N 1
ATOM 2283 C CA . TYR A 1 289 ? 7.988 2.243 -12.007 1.00 89.25 289 TYR A CA 1
ATOM 2284 C C . TYR A 1 289 ? 9.048 3.326 -12.037 1.00 89.25 289 TYR A C 1
ATOM 2286 O O . TYR A 1 289 ? 9.500 3.735 -10.972 1.00 89.25 289 TYR A O 1
ATOM 2294 N N . ILE A 1 290 ? 9.443 3.798 -13.216 1.00 88.88 290 ILE A N 1
ATOM 2295 C CA . ILE A 1 290 ? 10.470 4.833 -13.359 1.00 88.88 290 ILE A CA 1
ATOM 2296 C C . ILE A 1 290 ? 9.875 6.024 -14.098 1.00 88.88 290 ILE A C 1
ATOM 2298 O O . ILE A 1 290 ? 9.574 5.933 -15.289 1.00 88.88 290 ILE A O 1
ATOM 2302 N N . VAL A 1 291 ? 9.755 7.158 -13.406 1.00 88.12 291 VAL A N 1
ATOM 2303 C CA . VAL A 1 291 ? 9.230 8.401 -13.990 1.00 88.12 291 VAL A CA 1
ATOM 2304 C C . VAL A 1 291 ? 10.358 9.354 -14.348 1.00 88.12 291 VAL A C 1
ATOM 2306 O O . VAL A 1 291 ? 11.188 9.701 -13.510 1.00 88.12 291 VAL A O 1
ATOM 2309 N N . PHE A 1 292 ? 10.340 9.843 -15.582 1.00 87.44 292 PHE A N 1
ATOM 2310 C CA . PHE A 1 292 ? 11.259 10.866 -16.070 1.00 87.44 292 PHE A CA 1
ATOM 2311 C C . PHE A 1 292 ? 10.632 12.265 -15.966 1.00 87.44 292 PHE A C 1
ATOM 2313 O O . PHE A 1 292 ? 9.411 12.430 -15.945 1.00 87.44 292 PHE A O 1
ATOM 2320 N N . THR A 1 293 ? 11.460 13.313 -15.950 1.00 86.62 293 THR A N 1
ATOM 2321 C CA . THR A 1 293 ? 10.979 14.713 -15.936 1.00 86.62 293 THR A CA 1
ATOM 2322 C C . THR A 1 293 ? 10.163 15.068 -17.175 1.00 86.62 293 THR A C 1
ATOM 2324 O O . THR A 1 293 ? 9.158 15.789 -17.103 1.00 86.62 293 THR A O 1
ATOM 2327 N N . THR A 1 294 ? 10.586 14.553 -18.328 1.00 88.69 294 THR A N 1
ATOM 2328 C CA . THR A 1 294 ? 10.011 14.855 -19.638 1.00 88.69 294 THR A CA 1
ATOM 2329 C C . THR A 1 294 ? 9.795 13.591 -20.458 1.00 88.69 294 THR A C 1
ATOM 2331 O O . THR A 1 294 ? 10.438 12.561 -20.254 1.00 88.69 294 THR A O 1
ATOM 2334 N N . GLU A 1 295 ? 8.879 13.682 -21.417 1.00 91.19 295 GLU A N 1
ATOM 2335 C CA . GLU A 1 295 ? 8.564 12.572 -22.318 1.00 91.19 295 GLU A CA 1
ATOM 2336 C C . GLU A 1 295 ? 9.726 12.323 -23.284 1.00 91.19 295 GLU A C 1
ATOM 2338 O O . GLU A 1 295 ? 10.036 11.179 -23.621 1.00 91.19 295 GLU A O 1
ATOM 2343 N N . GLN A 1 296 ? 10.435 13.388 -23.670 1.00 90.31 296 GLN A N 1
ATOM 2344 C CA . GLN A 1 296 ? 11.658 13.294 -24.456 1.00 90.31 296 GLN A CA 1
ATOM 2345 C C . GLN A 1 296 ? 12.757 12.553 -23.687 1.00 90.31 296 GLN A C 1
ATOM 2347 O O . GLN A 1 296 ? 13.435 11.719 -24.282 1.00 90.31 296 GLN A O 1
ATOM 2352 N N . ALA A 1 297 ? 12.918 12.803 -22.381 1.00 87.69 297 ALA A N 1
ATOM 2353 C CA . ALA A 1 297 ? 13.888 12.083 -21.555 1.00 87.69 297 ALA A CA 1
ATOM 2354 C C . ALA A 1 297 ?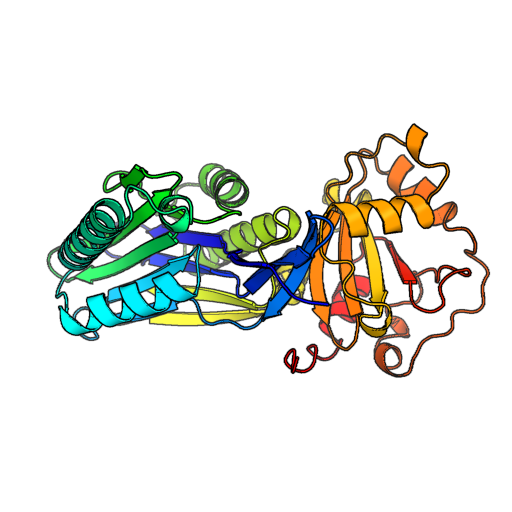 13.551 10.588 -21.448 1.00 87.69 297 ALA A C 1
ATOM 2356 O O . ALA A 1 297 ? 14.431 9.767 -21.690 1.00 87.69 297 ALA A O 1
ATOM 2357 N N . ALA A 1 298 ? 12.285 10.231 -21.194 1.00 89.50 298 ALA A N 1
ATOM 2358 C CA . ALA A 1 298 ? 11.843 8.831 -21.194 1.00 89.50 298 ALA A CA 1
ATOM 2359 C C . ALA A 1 298 ? 12.071 8.157 -22.557 1.00 89.50 298 ALA A C 1
ATOM 2361 O O . ALA A 1 298 ? 12.533 7.021 -22.636 1.00 89.50 298 ALA A O 1
ATOM 2362 N N . THR A 1 299 ? 11.786 8.876 -23.647 1.00 90.38 299 THR A N 1
ATOM 2363 C CA . THR A 1 299 ? 11.987 8.380 -25.014 1.00 90.38 299 THR A CA 1
ATOM 2364 C C . THR A 1 299 ? 13.460 8.138 -25.317 1.00 90.38 299 THR A C 1
ATOM 2366 O O . THR A 1 299 ? 13.797 7.078 -25.836 1.00 90.38 299 THR A O 1
ATOM 2369 N N . ARG A 1 300 ? 14.336 9.087 -24.968 1.00 87.88 300 ARG A N 1
ATOM 2370 C CA . ARG A 1 300 ? 15.789 8.938 -25.119 1.00 87.88 300 ARG A CA 1
ATOM 2371 C C . ARG A 1 300 ? 16.303 7.769 -24.293 1.00 87.88 300 ARG A C 1
ATOM 2373 O O . ARG A 1 300 ? 16.931 6.890 -24.858 1.00 87.88 300 ARG A O 1
ATOM 2380 N N . ALA A 1 301 ? 15.941 7.693 -23.012 1.00 87.44 301 ALA A N 1
ATOM 2381 C CA . ALA A 1 301 ? 16.342 6.591 -22.143 1.00 87.44 301 ALA A CA 1
ATOM 2382 C C . ALA A 1 301 ? 15.919 5.226 -22.706 1.00 87.44 301 ALA A C 1
ATOM 2384 O O . ALA A 1 301 ? 16.722 4.302 -22.743 1.00 87.44 301 ALA A O 1
ATOM 2385 N N . TYR A 1 302 ? 14.691 5.100 -23.212 1.00 89.06 302 TYR A N 1
ATOM 2386 C CA . TYR A 1 302 ? 14.224 3.861 -23.832 1.00 89.06 302 TYR A CA 1
ATOM 2387 C C . TYR A 1 302 ? 14.992 3.496 -25.118 1.00 89.06 302 TYR A C 1
ATOM 2389 O O . TYR A 1 302 ? 15.251 2.322 -25.369 1.00 89.06 302 TYR A O 1
ATOM 2397 N N . VAL A 1 303 ? 15.366 4.481 -25.942 1.00 86.44 303 VAL A N 1
ATOM 2398 C CA . VAL A 1 303 ? 16.161 4.255 -27.165 1.00 86.44 303 VAL A CA 1
ATOM 2399 C C . VAL A 1 303 ? 17.621 3.929 -26.845 1.00 86.44 303 VAL A C 1
ATOM 2401 O O . VAL A 1 303 ? 18.206 3.092 -27.528 1.00 86.44 303 VAL A O 1
ATOM 2404 N N . ASP A 1 304 ? 18.169 4.553 -25.804 1.00 83.75 304 ASP A N 1
ATOM 2405 C CA . ASP A 1 304 ? 19.565 4.445 -25.374 1.00 83.75 304 ASP A CA 1
ATOM 2406 C C . ASP A 1 304 ? 19.834 3.220 -24.490 1.00 83.75 304 ASP A C 1
ATOM 2408 O O . ASP A 1 304 ? 20.973 3.034 -24.056 1.00 83.75 304 ASP A O 1
ATOM 2412 N N . VAL A 1 305 ? 18.825 2.376 -24.213 1.00 83.56 305 VAL A N 1
ATOM 2413 C CA . VAL A 1 305 ? 19.060 1.074 -23.568 1.00 83.56 305 VAL A CA 1
ATOM 2414 C C . VAL A 1 305 ? 20.120 0.349 -24.411 1.00 83.56 305 VAL A C 1
ATOM 2416 O O . VAL A 1 305 ? 19.850 0.127 -25.597 1.00 83.56 305 VAL A O 1
ATOM 2419 N N . PRO A 1 306 ? 21.301 0.002 -23.849 1.00 65.94 306 PRO A N 1
ATOM 2420 C CA . PRO A 1 306 ? 22.530 -0.296 -24.598 1.00 65.94 306 PRO A CA 1
ATOM 2421 C C . PRO A 1 306 ? 22.435 -1.343 -25.715 1.00 65.94 306 PRO A C 1
ATOM 2423 O O . PRO A 1 306 ? 23.358 -1.457 -26.517 1.00 65.94 306 PRO A O 1
ATOM 2426 N N . THR A 1 307 ? 21.332 -2.085 -25.821 1.00 61.75 307 THR A N 1
ATOM 2427 C CA . THR A 1 307 ? 21.118 -3.138 -26.815 1.00 61.75 307 THR A CA 1
ATOM 2428 C C . THR A 1 307 ? 19.664 -3.353 -27.214 1.00 61.75 307 THR A C 1
ATOM 2430 O O . THR A 1 307 ? 19.161 -4.478 -27.242 1.00 61.75 307 THR A O 1
ATOM 2433 N N . LYS A 1 308 ? 19.022 -2.291 -27.710 1.00 56.94 308 LYS A N 1
ATOM 2434 C CA . LYS A 1 308 ? 17.740 -2.364 -28.442 1.00 56.94 308 LYS A CA 1
ATOM 2435 C C . LYS A 1 308 ? 17.655 -3.478 -29.516 1.00 56.94 308 LYS A C 1
ATOM 2437 O O . LYS A 1 308 ? 16.555 -3.859 -29.896 1.00 56.94 308 LYS A O 1
ATOM 2442 N N . ASN A 1 309 ? 18.792 -4.038 -29.950 1.00 53.16 309 ASN A N 1
ATOM 2443 C CA . ASN A 1 309 ? 18.904 -5.089 -30.967 1.00 53.16 309 ASN A CA 1
ATOM 2444 C C . ASN A 1 309 ? 19.411 -6.455 -30.451 1.00 53.16 309 ASN A C 1
ATOM 2446 O O . ASN A 1 309 ? 19.750 -7.312 -31.267 1.00 53.16 309 ASN A O 1
ATOM 2450 N N . SER A 1 310 ? 19.524 -6.686 -29.136 1.00 58.66 310 SER A N 1
ATOM 2451 C CA . SER A 1 310 ? 19.847 -8.035 -28.647 1.00 58.66 310 SER A CA 1
ATOM 2452 C C . SER A 1 310 ? 18.638 -8.958 -28.830 1.00 58.66 310 SER A C 1
ATOM 2454 O O . SER A 1 310 ? 17.510 -8.564 -28.538 1.00 58.66 310 SER A O 1
ATOM 2456 N N . ASN A 1 311 ? 18.853 -10.189 -29.316 1.00 58.44 311 ASN A N 1
ATOM 2457 C CA . ASN A 1 311 ? 17.769 -11.170 -29.398 1.00 58.44 311 ASN A CA 1
ATOM 2458 C C . ASN A 1 311 ? 17.151 -11.323 -28.002 1.00 58.44 311 ASN A C 1
ATOM 2460 O O . ASN A 1 311 ? 17.889 -11.616 -27.051 1.00 58.44 311 ASN A O 1
ATOM 2464 N N . PRO A 1 312 ? 15.837 -11.104 -27.842 1.00 59.19 312 PRO A N 1
ATOM 2465 C CA . PRO A 1 312 ? 15.231 -11.176 -26.533 1.00 59.19 312 PRO A CA 1
ATOM 2466 C C . PRO A 1 312 ? 15.215 -12.638 -26.086 1.00 59.19 312 PRO A C 1
ATOM 2468 O O . PRO A 1 312 ? 14.486 -13.476 -26.617 1.00 59.19 312 PRO A O 1
ATOM 2471 N N . HIS A 1 313 ? 16.050 -12.960 -25.104 1.00 68.62 313 HIS A N 1
ATOM 2472 C CA . HIS A 1 313 ? 15.893 -14.193 -24.352 1.00 68.62 313 HIS A CA 1
ATOM 2473 C C . HIS A 1 313 ? 14.738 -13.969 -23.385 1.00 68.62 313 HIS A C 1
ATOM 2475 O O . HIS A 1 313 ? 14.847 -13.125 -22.508 1.00 68.62 313 HIS A O 1
ATOM 2481 N N . PHE A 1 314 ? 13.630 -14.683 -23.556 1.00 71.38 314 PHE A N 1
ATOM 2482 C CA . PHE A 1 314 ? 12.521 -14.643 -22.608 1.00 71.38 314 PHE A CA 1
ATOM 2483 C C . PHE A 1 314 ? 12.527 -15.937 -21.795 1.00 71.38 314 PHE A C 1
ATOM 2485 O O . PHE A 1 314 ? 12.188 -16.983 -22.372 1.00 71.38 314 PHE A O 1
ATOM 2492 N N . PRO A 1 315 ? 12.872 -15.897 -20.493 1.00 73.69 315 PRO A N 1
ATOM 2493 C CA . PRO A 1 315 ? 12.805 -17.072 -19.638 1.00 73.69 315 PRO A CA 1
ATOM 2494 C C . PRO A 1 315 ? 11.383 -17.636 -19.623 1.00 73.69 315 PRO A C 1
ATOM 2496 O O . PRO A 1 315 ? 10.412 -16.937 -19.928 1.00 73.69 315 PRO A O 1
ATOM 2499 N N . GLN A 1 316 ? 11.251 -18.912 -19.263 1.00 78.06 316 GLN A N 1
ATOM 2500 C CA . GLN A 1 316 ? 9.961 -19.608 -19.253 1.00 78.06 316 GLN A CA 1
ATOM 2501 C C . GLN A 1 316 ? 8.905 -18.880 -18.406 1.00 78.06 316 GLN A C 1
ATOM 2503 O O . GLN A 1 316 ? 7.742 -18.838 -18.793 1.00 78.06 316 GLN A O 1
ATOM 2508 N N . SER A 1 317 ? 9.317 -18.220 -17.320 1.00 74.81 317 SER A N 1
ATOM 2509 C CA . SER A 1 317 ? 8.449 -17.401 -16.465 1.00 74.81 317 SER A CA 1
ATOM 2510 C C . SER A 1 317 ? 7.817 -16.191 -17.167 1.00 74.81 317 SER A C 1
ATOM 2512 O O . SER A 1 317 ? 6.801 -15.690 -16.703 1.00 74.81 317 SER A O 1
ATOM 2514 N N . LEU A 1 318 ? 8.375 -15.733 -18.294 1.00 80.25 318 LEU A N 1
ATOM 2515 C CA . LEU A 1 318 ? 7.791 -14.683 -19.136 1.00 80.25 318 LEU A CA 1
ATOM 2516 C C . LEU A 1 318 ? 7.098 -15.241 -20.387 1.00 80.25 318 LEU A C 1
ATOM 2518 O O . LEU A 1 318 ? 6.533 -14.469 -21.160 1.00 80.25 318 LEU A O 1
ATOM 2522 N N . ALA A 1 319 ? 7.129 -16.560 -20.620 1.00 80.50 319 ALA A N 1
ATOM 2523 C CA . ALA A 1 319 ? 6.625 -17.165 -21.854 1.00 80.50 319 ALA A CA 1
ATOM 2524 C C . ALA A 1 319 ? 5.140 -16.857 -22.099 1.00 80.50 319 ALA A C 1
ATOM 2526 O O . ALA A 1 319 ? 4.774 -16.509 -23.221 1.00 80.50 319 ALA A O 1
ATOM 2527 N N . GLY A 1 320 ? 4.321 -16.908 -21.043 1.00 78.31 320 GLY A N 1
ATOM 2528 C CA . GLY A 1 320 ? 2.882 -16.632 -21.104 1.00 78.31 320 GLY A CA 1
ATOM 2529 C C . GLY A 1 320 ? 2.524 -15.174 -21.398 1.00 78.31 320 GLY A C 1
ATOM 2530 O O . GLY A 1 320 ? 1.399 -14.900 -21.798 1.00 78.31 320 GLY A O 1
ATOM 2531 N N . ILE A 1 321 ? 3.475 -14.243 -21.254 1.00 80.50 321 ILE A N 1
ATOM 2532 C CA . ILE A 1 321 ? 3.237 -12.810 -21.472 1.00 80.50 321 ILE A CA 1
ATOM 2533 C C . ILE A 1 321 ? 4.054 -12.232 -22.634 1.00 80.50 321 ILE A C 1
ATOM 2535 O O . ILE A 1 321 ? 4.081 -11.019 -22.830 1.00 80.50 321 ILE A O 1
ATOM 2539 N N . ARG A 1 322 ? 4.701 -13.082 -23.445 1.00 81.69 322 ARG A N 1
ATOM 2540 C CA . ARG A 1 322 ? 5.561 -12.658 -24.570 1.00 81.69 322 ARG A CA 1
ATOM 2541 C C . ARG A 1 322 ? 4.864 -11.709 -25.542 1.00 81.69 322 ARG A C 1
ATOM 2543 O O . ARG A 1 322 ? 5.485 -10.751 -25.990 1.00 81.69 322 ARG A O 1
ATOM 2550 N N . SER A 1 323 ? 3.585 -11.940 -25.837 1.00 81.94 323 SER A N 1
ATOM 2551 C CA . SER A 1 323 ? 2.785 -11.074 -26.717 1.00 81.94 323 SER A CA 1
ATOM 2552 C C . SER A 1 323 ? 2.629 -9.646 -26.179 1.00 81.94 323 SER A C 1
ATOM 2554 O O . SER A 1 323 ? 2.498 -8.712 -26.966 1.00 81.94 323 SER A O 1
ATOM 2556 N N . PHE A 1 324 ? 2.691 -9.466 -24.857 1.00 81.69 324 PHE A N 1
ATOM 2557 C CA . PHE A 1 324 ? 2.606 -8.169 -24.180 1.00 81.69 324 PHE A CA 1
ATOM 2558 C C . PHE A 1 324 ? 3.977 -7.505 -23.983 1.00 81.69 324 PHE A C 1
ATOM 2560 O O . PHE A 1 324 ? 4.062 -6.297 -23.772 1.00 81.69 324 PHE A O 1
ATOM 2567 N N . LEU A 1 325 ? 5.062 -8.279 -24.091 1.00 79.31 325 LEU A N 1
ATOM 2568 C CA . LEU A 1 325 ? 6.448 -7.815 -23.977 1.00 79.31 325 LEU A CA 1
ATOM 2569 C C . LEU A 1 325 ? 7.067 -7.412 -25.324 1.00 79.31 325 LEU A C 1
ATOM 2571 O O . LEU A 1 325 ? 8.266 -7.160 -25.394 1.00 79.31 325 LEU A O 1
ATOM 2575 N N . THR A 1 326 ? 6.277 -7.334 -26.397 1.00 73.81 326 THR A N 1
ATOM 2576 C CA . THR A 1 326 ? 6.752 -7.015 -27.758 1.00 73.81 326 THR A CA 1
ATOM 2577 C C . THR A 1 326 ? 7.464 -5.666 -27.853 1.00 73.81 326 THR A C 1
ATOM 2579 O O . THR A 1 326 ? 8.363 -5.505 -28.671 1.00 73.81 326 THR A O 1
ATOM 2582 N N . ASN A 1 327 ? 7.116 -4.724 -26.972 1.00 77.81 327 ASN A N 1
ATOM 2583 C CA . ASN A 1 327 ? 7.752 -3.411 -26.860 1.00 77.81 327 ASN A CA 1
ATOM 2584 C C . ASN A 1 327 ? 8.721 -3.311 -25.668 1.00 77.81 327 ASN A C 1
ATOM 2586 O O . ASN A 1 327 ? 9.101 -2.207 -25.273 1.00 77.81 327 ASN A O 1
ATOM 2590 N N . CYS A 1 328 ? 9.117 -4.430 -25.065 1.00 85.38 328 CYS A N 1
ATOM 2591 C CA . CYS A 1 328 ? 10.152 -4.449 -24.040 1.00 85.38 328 CYS A CA 1
ATOM 2592 C C . CYS A 1 328 ? 11.515 -4.737 -24.673 1.00 85.38 328 CYS A C 1
ATOM 2594 O O . CYS A 1 328 ? 11.673 -5.667 -25.460 1.00 85.38 328 CYS A O 1
ATOM 2596 N N . VAL A 1 329 ? 12.515 -3.949 -24.293 1.00 85.38 329 VAL A N 1
ATOM 2597 C CA . VAL A 1 329 ? 13.912 -4.151 -24.670 1.00 85.38 329 VAL A CA 1
ATOM 2598 C C . VAL A 1 329 ? 14.608 -4.910 -23.551 1.00 85.38 329 VAL A C 1
ATOM 2600 O O . VAL A 1 329 ? 14.495 -4.534 -22.386 1.00 85.38 329 VAL A O 1
ATOM 2603 N N . ARG A 1 330 ? 15.340 -5.969 -23.897 1.00 82.75 330 ARG A N 1
ATOM 2604 C CA . ARG A 1 330 ? 16.229 -6.661 -22.961 1.00 82.75 330 ARG A CA 1
ATOM 2605 C C . ARG A 1 330 ? 17.572 -5.936 -22.902 1.00 82.75 330 ARG A C 1
ATOM 2607 O O . ARG A 1 330 ? 18.140 -5.625 -23.945 1.00 82.75 330 ARG A O 1
ATOM 2614 N N . GLU A 1 331 ? 18.079 -5.692 -21.700 1.00 80.75 331 GLU A N 1
ATOM 2615 C CA . GLU A 1 331 ? 19.437 -5.182 -21.515 1.00 80.75 331 GLU A CA 1
ATOM 2616 C C . GLU A 1 331 ? 20.443 -6.330 -21.745 1.00 80.75 331 GLU A C 1
ATOM 2618 O O . GLU A 1 331 ? 20.272 -7.439 -21.251 1.00 80.75 331 GLU A O 1
ATOM 2623 N N . SER A 1 332 ? 21.474 -6.109 -22.555 1.00 68.38 332 SER A N 1
ATOM 2624 C CA . SER A 1 332 ? 22.391 -7.167 -23.014 1.00 68.38 332 SER A CA 1
ATOM 2625 C C . SER A 1 332 ? 23.425 -7.604 -22.003 1.00 68.38 332 SER A C 1
ATOM 2627 O O . SER A 1 332 ? 23.914 -8.724 -22.096 1.00 68.38 332 SER A O 1
ATOM 2629 N N . THR A 1 333 ? 23.852 -6.701 -21.121 1.00 68.56 333 THR A N 1
ATOM 2630 C CA . THR A 1 333 ? 24.884 -7.026 -20.132 1.00 68.56 333 THR A CA 1
ATOM 2631 C C . THR A 1 333 ? 24.294 -7.821 -18.971 1.00 68.56 333 THR A C 1
ATOM 2633 O O . THR A 1 333 ? 25.023 -8.468 -18.221 1.00 68.56 333 THR A O 1
ATOM 2636 N N . ARG A 1 334 ? 22.961 -7.815 -18.850 1.00 72.69 334 ARG A N 1
ATOM 2637 C CA . ARG A 1 334 ? 22.189 -8.507 -17.829 1.00 72.69 334 ARG A CA 1
ATOM 2638 C C . ARG A 1 334 ? 21.004 -9.218 -18.468 1.00 72.69 334 ARG A C 1
ATOM 2640 O O . ARG A 1 334 ? 19.935 -8.638 -18.630 1.00 72.69 334 ARG A O 1
ATOM 2647 N N . ASP A 1 335 ? 21.144 -10.526 -18.689 1.00 67.81 335 ASP A N 1
ATOM 2648 C CA . ASP A 1 335 ? 20.106 -11.399 -19.276 1.00 67.81 335 ASP A CA 1
ATOM 2649 C C . ASP A 1 335 ? 18.744 -11.393 -18.549 1.00 67.81 335 ASP A C 1
ATOM 2651 O O . ASP A 1 335 ? 17.768 -11.994 -19.004 1.00 67.81 335 ASP A O 1
ATOM 2655 N N . HIS A 1 336 ? 18.669 -10.721 -17.405 1.00 77.50 336 HIS A N 1
ATOM 2656 C CA . HIS A 1 336 ? 17.533 -10.683 -16.515 1.00 77.50 336 HIS A CA 1
ATOM 2657 C C . HIS A 1 336 ? 16.865 -9.310 -16.393 1.00 77.50 336 HIS A C 1
ATOM 2659 O O . HIS A 1 336 ? 15.956 -9.225 -15.576 1.00 77.50 336 HIS A O 1
ATOM 2665 N N . VAL A 1 337 ? 17.267 -8.273 -17.144 1.00 86.50 337 VAL A N 1
ATOM 2666 C CA . VAL A 1 337 ? 16.667 -6.923 -17.069 1.00 86.50 337 VAL A CA 1
ATOM 2667 C C . VAL A 1 337 ? 15.913 -6.584 -18.359 1.00 86.50 337 VAL A C 1
ATOM 2669 O O . VAL A 1 337 ? 16.460 -6.678 -19.457 1.00 86.50 337 VAL A O 1
ATOM 2672 N N . TYR A 1 338 ? 14.658 -6.151 -18.224 1.00 88.56 338 TYR A N 1
ATOM 2673 C CA . TYR A 1 338 ? 13.772 -5.772 -19.325 1.00 88.56 338 TYR A CA 1
ATOM 2674 C C . TYR A 1 338 ? 13.199 -4.383 -19.074 1.00 88.56 338 TYR A C 1
ATOM 2676 O O . TYR A 1 338 ? 12.709 -4.100 -17.983 1.00 88.56 338 TYR A O 1
ATOM 2684 N N . ILE A 1 339 ? 13.213 -3.534 -20.097 1.00 90.69 339 ILE A N 1
ATOM 2685 C CA . ILE A 1 339 ? 12.704 -2.166 -20.044 1.00 90.69 339 ILE A CA 1
ATOM 2686 C C . ILE A 1 339 ? 11.557 -2.020 -21.038 1.00 90.69 339 ILE A C 1
ATOM 2688 O O . ILE A 1 339 ? 11.744 -2.214 -22.237 1.00 90.69 339 ILE A O 1
ATOM 2692 N N . GLY A 1 340 ? 10.378 -1.640 -20.559 1.00 92.06 340 GLY A N 1
ATOM 2693 C CA . GLY A 1 340 ? 9.207 -1.355 -21.385 1.00 92.06 340 GLY A CA 1
ATOM 2694 C C . GLY A 1 340 ? 8.721 0.073 -21.189 1.00 92.06 340 GLY A C 1
ATOM 2695 O O . GLY A 1 340 ? 8.827 0.626 -20.097 1.00 92.06 340 GLY A O 1
ATOM 2696 N N . ARG A 1 341 ? 8.157 0.693 -22.228 1.00 92.81 341 ARG A N 1
ATOM 2697 C CA . ARG A 1 341 ? 7.401 1.940 -22.037 1.00 92.81 341 ARG A CA 1
ATOM 2698 C C . ARG A 1 341 ? 6.076 1.645 -21.350 1.00 92.81 341 ARG A C 1
ATOM 2700 O O . ARG A 1 341 ? 5.463 0.612 -21.631 1.00 92.81 341 ARG A O 1
ATOM 2707 N N . SER A 1 342 ? 5.615 2.569 -20.507 1.00 93.44 342 SER A N 1
ATOM 2708 C CA . SER A 1 342 ? 4.266 2.471 -19.959 1.00 93.44 342 SER A CA 1
ATOM 2709 C C . SER A 1 342 ? 3.237 2.393 -21.086 1.00 93.44 342 SER A C 1
ATOM 2711 O O . SER A 1 342 ? 3.233 3.212 -22.006 1.00 93.44 342 SER A O 1
ATOM 2713 N N . SER A 1 343 ? 2.412 1.352 -21.051 1.00 93.56 343 SER A N 1
ATOM 2714 C CA . SER A 1 343 ? 1.343 1.107 -22.012 1.00 93.56 343 SER A CA 1
ATOM 2715 C C . SER A 1 343 ? 0.302 0.188 -21.387 1.00 93.56 343 SER A C 1
ATOM 2717 O O . SER A 1 343 ? 0.635 -0.661 -20.555 1.00 93.56 343 SER A O 1
ATOM 2719 N N . LYS A 1 344 ? -0.949 0.316 -21.839 1.00 93.12 344 LYS A N 1
ATOM 2720 C CA . LYS A 1 344 ? -2.045 -0.554 -21.404 1.00 93.12 344 LYS A CA 1
ATOM 2721 C C . LYS A 1 344 ? -1.716 -2.035 -21.621 1.00 93.12 344 LYS A C 1
ATOM 2723 O O . LYS A 1 344 ? -1.823 -2.822 -20.690 1.00 93.12 344 LYS A O 1
ATOM 2728 N N . GLY A 1 345 ? -1.229 -2.386 -22.814 1.00 93.31 345 GLY A N 1
ATOM 2729 C CA . GLY A 1 345 ? -0.879 -3.767 -23.152 1.00 93.31 345 GLY A CA 1
ATOM 2730 C C . GLY A 1 345 ? 0.242 -4.337 -22.279 1.00 93.31 345 GLY A C 1
ATOM 2731 O O . GLY A 1 345 ? 0.134 -5.465 -21.810 1.00 93.31 345 GLY A O 1
ATOM 2732 N N . LEU A 1 346 ? 1.293 -3.559 -21.986 1.00 92.12 346 LEU A N 1
ATOM 2733 C CA . LEU A 1 346 ? 2.334 -4.024 -21.064 1.00 92.12 346 LEU A CA 1
ATOM 2734 C C . LEU A 1 346 ? 1.750 -4.295 -19.673 1.00 92.12 346 LEU A C 1
ATOM 2736 O O . LEU A 1 346 ? 2.019 -5.343 -19.095 1.00 92.12 346 LEU A O 1
ATOM 2740 N N . LEU A 1 347 ? 0.935 -3.378 -19.150 1.00 92.81 347 LEU A N 1
ATOM 2741 C CA . LEU A 1 347 ? 0.340 -3.510 -17.823 1.00 92.81 347 LEU A CA 1
ATOM 2742 C C . LEU A 1 347 ? -0.618 -4.708 -17.726 1.00 92.81 347 LEU A C 1
ATOM 2744 O O . LEU A 1 347 ? -0.572 -5.436 -16.737 1.00 92.81 347 LEU A O 1
ATOM 2748 N N . GLU A 1 348 ? -1.414 -4.973 -18.763 1.00 93.50 348 GLU A N 1
ATOM 2749 C CA . GLU A 1 348 ? -2.227 -6.193 -18.882 1.00 93.50 348 GLU A CA 1
ATOM 2750 C C . GLU A 1 348 ? -1.358 -7.458 -18.849 1.00 93.50 348 GLU A C 1
ATOM 2752 O O . GLU A 1 348 ? -1.647 -8.393 -18.102 1.00 93.50 348 GLU A O 1
ATOM 2757 N N . GLY A 1 349 ? -0.239 -7.462 -19.579 1.00 92.12 349 GLY A N 1
ATOM 2758 C CA . GLY A 1 349 ? 0.748 -8.539 -19.516 1.00 92.12 349 GLY A CA 1
ATOM 2759 C C . GLY A 1 349 ? 1.322 -8.740 -18.115 1.00 92.12 349 GLY A C 1
ATOM 2760 O O . GLY A 1 349 ? 1.389 -9.866 -17.632 1.00 92.12 349 GLY A O 1
ATOM 2761 N N . LEU A 1 350 ? 1.693 -7.657 -17.428 1.00 92.00 350 LEU A N 1
ATOM 2762 C CA . LEU A 1 350 ? 2.207 -7.714 -16.056 1.00 92.00 350 LEU A CA 1
ATOM 2763 C C . LEU A 1 350 ? 1.161 -8.238 -15.059 1.00 92.00 350 LEU A C 1
ATOM 2765 O O . LEU A 1 350 ? 1.522 -8.953 -14.124 1.00 92.00 350 LEU A O 1
ATOM 2769 N N . CYS A 1 351 ? -0.121 -7.915 -15.252 1.00 92.06 351 CYS A N 1
ATOM 2770 C CA . CYS A 1 351 ? -1.211 -8.455 -14.433 1.00 92.06 351 CYS A CA 1
ATOM 2771 C C . CYS A 1 351 ? -1.343 -9.975 -14.597 1.00 92.06 351 CYS A C 1
ATOM 2773 O O . CYS A 1 351 ? -1.538 -10.673 -13.604 1.00 92.06 351 CYS A O 1
ATOM 2775 N N . ASN A 1 352 ? -1.160 -10.471 -15.826 1.00 90.88 352 ASN A N 1
ATOM 2776 C CA . ASN A 1 352 ? -1.255 -11.890 -16.181 1.00 90.88 352 ASN A CA 1
ATOM 2777 C C . ASN A 1 352 ? -0.065 -12.741 -15.712 1.00 90.88 352 ASN A C 1
ATOM 2779 O O . ASN A 1 352 ? -0.112 -13.965 -15.828 1.00 90.88 352 ASN A O 1
ATOM 2783 N N . LEU A 1 353 ? 1.007 -12.130 -15.198 1.00 88.38 353 LEU A N 1
ATOM 2784 C CA . LEU A 1 353 ? 2.066 -12.891 -14.539 1.00 88.38 353 LEU A CA 1
ATOM 2785 C C . LEU A 1 353 ? 1.517 -13.585 -13.294 1.00 88.38 353 LEU A C 1
ATOM 2787 O O . LEU A 1 353 ? 0.735 -13.007 -12.541 1.00 88.38 353 LEU A O 1
ATOM 2791 N N . GLU A 1 354 ? 1.985 -14.798 -13.024 1.00 85.81 354 GLU A N 1
ATOM 2792 C CA . GLU A 1 354 ? 1.682 -15.470 -11.762 1.00 85.81 354 GLU A CA 1
ATOM 2793 C C . GLU A 1 354 ? 2.137 -14.609 -10.576 1.00 85.81 354 GLU A C 1
ATOM 2795 O O . GLU A 1 354 ? 3.123 -13.866 -10.659 1.00 85.81 354 GLU A O 1
ATOM 2800 N N . ASN A 1 355 ? 1.416 -14.680 -9.456 1.00 79.38 355 ASN A N 1
ATOM 2801 C CA . 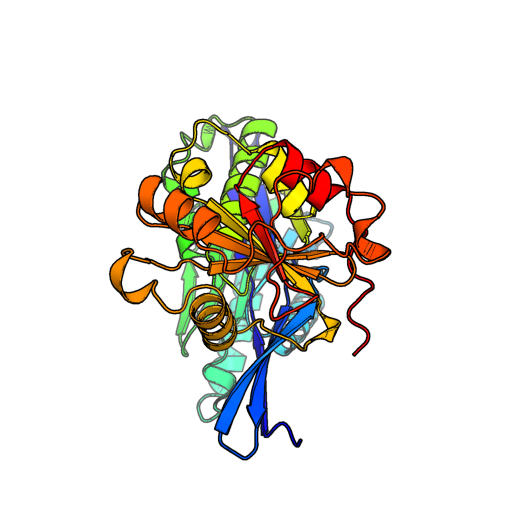ASN A 1 355 ? 1.900 -14.067 -8.223 1.00 79.38 355 ASN A CA 1
ATOM 2802 C C . ASN A 1 355 ? 3.238 -14.703 -7.847 1.00 79.38 355 ASN A C 1
ATOM 2804 O O . ASN A 1 355 ? 3.465 -15.891 -8.088 1.00 79.38 355 ASN A O 1
ATOM 2808 N N . ALA A 1 356 ? 4.158 -13.896 -7.316 1.00 73.31 356 ALA A N 1
ATOM 2809 C CA . ALA A 1 356 ? 5.413 -14.451 -6.843 1.00 73.31 356 ALA A CA 1
ATOM 2810 C C . ALA A 1 356 ? 5.088 -15.507 -5.778 1.00 73.31 356 ALA A C 1
ATOM 2812 O O . ALA A 1 356 ? 4.293 -15.209 -4.884 1.00 73.31 356 ALA A O 1
ATOM 2813 N N . PRO A 1 357 ? 5.653 -16.728 -5.852 1.00 65.38 357 PRO A N 1
ATOM 2814 C CA . PRO A 1 357 ? 5.469 -17.683 -4.774 1.00 65.38 357 PRO A CA 1
ATOM 2815 C C . PRO A 1 357 ? 5.878 -16.990 -3.479 1.00 65.38 357 PRO A C 1
ATOM 2817 O O . PRO A 1 357 ? 6.897 -16.283 -3.468 1.00 65.38 357 PRO A O 1
ATOM 2820 N N . ASN A 1 358 ? 5.055 -17.164 -2.435 1.00 54.44 358 ASN A N 1
ATOM 2821 C CA . ASN A 1 358 ? 5.306 -16.625 -1.102 1.00 54.44 358 ASN A CA 1
ATOM 2822 C C . ASN A 1 358 ? 6.798 -16.679 -0.820 1.00 54.44 358 ASN A C 1
ATOM 2824 O O . ASN A 1 358 ? 7.406 -17.733 -1.028 1.00 54.44 358 ASN A O 1
ATOM 2828 N N . LEU A 1 359 ? 7.362 -15.531 -0.434 1.00 48.94 359 LEU A N 1
ATOM 2829 C CA . LEU A 1 359 ? 8.766 -15.337 -0.083 1.00 48.94 359 LEU A CA 1
ATOM 2830 C C . LEU A 1 359 ? 9.129 -16.321 1.041 1.00 48.94 359 LEU A C 1
ATOM 2832 O O . LEU A 1 359 ? 9.135 -15.982 2.217 1.00 48.94 359 LEU A O 1
ATOM 2836 N N . LYS A 1 360 ? 9.366 -17.584 0.682 1.00 33.09 360 LYS A N 1
ATOM 2837 C CA . LYS A 1 360 ? 9.930 -18.611 1.543 1.00 33.09 360 LYS A CA 1
ATOM 2838 C C . LYS A 1 360 ? 11.419 -18.311 1.587 1.00 33.09 360 LYS A C 1
ATOM 2840 O O . LYS A 1 360 ? 12.176 -18.849 0.783 1.00 33.09 360 LYS A O 1
ATOM 2845 N N . TYR A 1 361 ? 11.792 -17.390 2.465 1.00 33.91 361 TYR A N 1
ATOM 2846 C CA . TYR A 1 361 ? 13.168 -17.215 2.901 1.00 33.91 361 TYR A CA 1
ATOM 2847 C C . TYR A 1 361 ? 13.279 -17.662 4.349 1.00 33.91 361 TYR A C 1
ATOM 2849 O O . TYR A 1 361 ? 12.523 -17.121 5.189 1.00 33.91 361 TYR A O 1
#

Organism: Rubus argutus (NCBI:txid59490)

Foldseek 3Di:
DDWDDKFKAFKKWKKFFFAADLPFFMKIKIWAWIKMWTADPVRDIDIFTQFRHHDFKAFLAVVQGKIKGKHWGPVVRVVLSVQSNVVSDRDLVRSVVSSVVVLVVVLVVCVVPPVLQTKMWMWMWTADPVPRTAIWIWMRHRSDIDIDRPDRMDMDGDLRVQLVVLVVVDPHRHHDDPVRVVLSNLVSLLSSLLQPQRGFRKMKMWGHHRNYIDIDIDHSLVSCLVVDDPPPQQQLQKKKKKFFCVVDGCRDPVSVVVVLCVQPVPCVPLQAPFSWHFHADFARITIIIGGGPHSVSSVCSLVPRVPQPDDQDDPPLLVVLVVLCVQWGQRDVGSGMIMHRRDSSVSVSVSPGHHHPNPPD

Radius of gyration: 21.58 Å; chains: 1; bounding box: 57×36×60 Å